Protein AF-A0A524CDJ5-F1 (afdb_monomer)

Mean predicted aligned error: 7.41 Å

Radius of gyration: 21.16 Å; Cα contacts (8 Å, |Δi|>4): 503; chains: 1; bounding box: 52×33×68 Å

Structure (mmCIF, N/CA/C/O backbone):
data_AF-A0A524CDJ5-F1
#
_entry.id   AF-A0A524CDJ5-F1
#
loop_
_atom_site.group_PDB
_atom_site.id
_atom_site.type_symbol
_atom_site.label_atom_id
_atom_site.label_alt_id
_atom_site.label_comp_id
_atom_site.label_asym_id
_atom_site.label_entity_id
_atom_site.label_seq_id
_atom_site.pdbx_PDB_ins_code
_atom_site.Cartn_x
_atom_site.Cartn_y
_atom_site.Cartn_z
_atom_site.occupancy
_atom_site.B_iso_or_equiv
_atom_site.auth_seq_id
_atom_site.auth_comp_id
_atom_site.auth_asym_id
_atom_site.auth_atom_id
_atom_site.pdbx_PDB_model_num
ATOM 1 N N . MET A 1 1 ? -5.773 -2.373 -15.974 1.00 84.44 1 MET A N 1
ATOM 2 C CA . MET A 1 1 ? -5.544 -0.986 -15.516 1.00 84.44 1 MET A CA 1
ATOM 3 C C . MET A 1 1 ? -4.143 -0.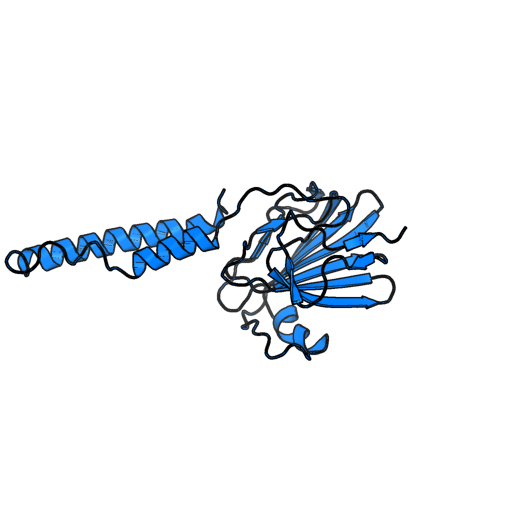908 -14.880 1.00 84.44 1 MET A C 1
ATOM 5 O O . MET A 1 1 ? -3.635 -1.943 -14.453 1.00 84.44 1 MET A O 1
ATOM 9 N N . PHE A 1 2 ? -3.459 0.239 -14.963 1.00 91.69 2 PHE A N 1
ATOM 10 C CA . PHE A 1 2 ? -2.012 0.401 -14.707 1.00 91.69 2 PHE A CA 1
ATOM 11 C C . PHE A 1 2 ? -1.757 1.672 -13.886 1.00 91.69 2 PHE A C 1
ATOM 13 O O . PHE A 1 2 ? -2.401 2.693 -14.138 1.00 91.69 2 PHE A O 1
ATOM 20 N N . ALA A 1 3 ? -0.835 1.622 -12.922 1.00 92.19 3 ALA A N 1
ATOM 21 C CA . ALA A 1 3 ? -0.477 2.784 -12.116 1.00 92.19 3 ALA A CA 1
ATOM 22 C C . ALA A 1 3 ? 0.322 3.792 -12.953 1.00 92.19 3 ALA A C 1
ATOM 24 O O . ALA A 1 3 ? 1.324 3.443 -13.578 1.00 92.19 3 ALA A O 1
ATOM 25 N N . LYS A 1 4 ? -0.091 5.065 -12.950 1.00 92.12 4 LYS A N 1
ATOM 26 C CA . LYS A 1 4 ? 0.523 6.116 -13.786 1.00 92.12 4 LYS A CA 1
ATOM 27 C C . LYS A 1 4 ? 2.012 6.300 -13.488 1.00 92.12 4 LYS A C 1
ATOM 29 O O . LYS A 1 4 ? 2.784 6.603 -14.390 1.00 92.12 4 LYS A O 1
ATOM 34 N N . GLU A 1 5 ? 2.423 6.065 -12.245 1.00 91.50 5 GLU A N 1
ATOM 35 C CA . GLU A 1 5 ? 3.819 6.107 -11.810 1.00 91.50 5 GLU A CA 1
ATOM 36 C C . GLU A 1 5 ? 4.700 5.102 -12.553 1.00 91.50 5 GLU A C 1
ATOM 38 O O . GLU A 1 5 ? 5.884 5.362 -12.757 1.00 91.50 5 GLU A O 1
ATOM 43 N N . GLY A 1 6 ? 4.127 3.986 -13.007 1.00 90.00 6 GLY A N 1
ATOM 44 C CA . GLY A 1 6 ? 4.849 2.992 -13.787 1.00 90.00 6 GLY A CA 1
ATOM 45 C C . GLY A 1 6 ? 5.358 3.526 -15.124 1.00 90.00 6 GLY A C 1
ATOM 46 O O . GLY A 1 6 ? 6.370 3.041 -15.625 1.00 90.00 6 GLY A O 1
ATOM 47 N N . LEU A 1 7 ? 4.732 4.573 -15.679 1.00 92.06 7 LEU A N 1
ATOM 48 C CA . LEU A 1 7 ? 5.165 5.182 -16.941 1.00 92.06 7 LEU A CA 1
ATOM 49 C C . LEU A 1 7 ? 6.563 5.798 -16.833 1.00 92.06 7 LEU A C 1
ATOM 51 O O . LEU A 1 7 ? 7.316 5.750 -17.805 1.00 92.06 7 LEU A O 1
ATOM 55 N N . TYR A 1 8 ? 6.947 6.287 -15.647 1.00 91.12 8 TYR A N 1
ATOM 56 C CA . TYR A 1 8 ? 8.297 6.802 -15.389 1.00 91.12 8 TYR A CA 1
ATOM 57 C C . TYR A 1 8 ? 9.384 5.718 -15.469 1.00 91.12 8 TYR A C 1
ATOM 59 O O . TYR A 1 8 ? 10.561 6.054 -15.543 1.00 91.12 8 TYR A O 1
ATOM 67 N N . PHE A 1 9 ? 9.008 4.435 -15.466 1.00 91.56 9 PHE A N 1
ATOM 68 C CA . PHE A 1 9 ? 9.925 3.298 -15.589 1.00 91.56 9 PHE A CA 1
ATOM 69 C C . PHE A 1 9 ? 9.810 2.627 -16.951 1.00 91.56 9 PHE A C 1
ATOM 71 O O . PHE A 1 9 ? 10.815 2.360 -17.607 1.00 91.56 9 PHE A O 1
ATOM 78 N N . VAL A 1 10 ? 8.575 2.405 -17.401 1.00 93.19 10 VAL A N 1
ATOM 79 C CA . VAL A 1 10 ? 8.294 1.716 -18.659 1.00 93.19 10 VAL A CA 1
ATOM 80 C C . VAL A 1 10 ? 8.798 2.529 -19.851 1.00 93.19 10 VAL A C 1
ATOM 82 O O . VAL A 1 10 ? 9.541 1.980 -20.662 1.00 93.19 10 VAL A O 1
ATOM 85 N N . ILE A 1 11 ? 8.489 3.830 -19.941 1.00 94.00 11 ILE A N 1
ATOM 86 C CA . ILE A 1 11 ? 8.873 4.646 -21.107 1.00 94.00 11 ILE A CA 1
ATOM 87 C C . ILE A 1 11 ? 10.401 4.725 -21.261 1.00 94.00 11 ILE A C 1
ATOM 89 O O . ILE A 1 11 ? 10.889 4.368 -22.336 1.00 94.00 11 ILE A O 1
ATOM 93 N N . PRO A 1 12 ? 11.188 5.094 -20.227 1.00 93.19 12 PRO A N 1
ATOM 94 C CA . PRO A 1 12 ? 12.645 5.084 -20.349 1.00 93.19 12 PRO A CA 1
ATOM 95 C C . PRO A 1 12 ? 13.205 3.703 -20.684 1.00 93.19 12 PRO A C 1
ATOM 97 O O . PRO A 1 12 ? 14.111 3.607 -21.505 1.00 93.19 12 PRO A O 1
ATOM 100 N N . SER A 1 13 ? 12.644 2.626 -20.114 1.00 92.00 13 SER A N 1
ATOM 101 C CA . SER A 1 13 ? 13.100 1.269 -20.435 1.00 92.00 13 SER A CA 1
ATOM 102 C C . SER A 1 13 ? 12.898 0.931 -21.917 1.00 92.00 13 SER A C 1
ATOM 104 O O . SER A 1 13 ? 13.793 0.362 -22.533 1.00 92.00 13 SER A O 1
ATOM 106 N N . ILE A 1 14 ? 11.775 1.337 -22.522 1.00 91.81 14 ILE A N 1
ATOM 107 C CA . ILE A 1 14 ? 11.508 1.126 -23.951 1.00 91.81 14 ILE A CA 1
ATOM 108 C C . ILE A 1 14 ? 12.477 1.948 -24.806 1.00 91.81 14 ILE A C 1
ATOM 110 O O . ILE A 1 14 ? 13.061 1.409 -25.740 1.00 91.81 14 ILE A O 1
ATOM 114 N N . ILE A 1 15 ? 12.695 3.224 -24.471 1.00 93.00 15 ILE A N 1
ATOM 115 C CA . ILE A 1 15 ? 13.627 4.096 -25.207 1.00 93.00 15 ILE A CA 1
ATOM 116 C C . ILE A 1 15 ? 15.044 3.512 -25.186 1.00 93.00 15 ILE A C 1
ATOM 118 O O . ILE A 1 15 ? 15.691 3.435 -26.228 1.00 93.00 15 ILE A O 1
ATOM 122 N N . ILE A 1 16 ? 15.506 3.050 -24.021 1.00 90.31 16 ILE A N 1
ATOM 123 C CA . ILE A 1 16 ? 16.819 2.414 -23.866 1.00 90.31 16 ILE A CA 1
ATOM 124 C C . ILE A 1 16 ? 16.905 1.130 -24.698 1.00 90.31 16 ILE A C 1
ATOM 126 O O . ILE A 1 16 ? 17.904 0.924 -25.383 1.00 90.31 16 ILE A O 1
ATOM 130 N N . ASN A 1 17 ? 15.858 0.296 -24.693 1.00 87.56 17 ASN A N 1
ATOM 131 C CA . ASN A 1 17 ? 15.793 -0.896 -25.543 1.00 87.56 17 ASN A CA 1
ATOM 132 C C . ASN A 1 17 ? 15.937 -0.534 -27.028 1.00 87.56 17 ASN A C 1
ATOM 134 O O . ASN A 1 17 ? 16.791 -1.095 -27.709 1.00 87.56 17 ASN A O 1
ATOM 138 N N . VAL A 1 18 ? 15.151 0.429 -27.519 1.00 87.44 18 VAL A N 1
ATOM 139 C CA . VAL A 1 18 ? 15.197 0.865 -28.925 1.00 87.44 18 VAL A CA 1
ATOM 140 C C . VAL A 1 18 ? 16.573 1.423 -29.281 1.00 87.44 18 VAL A C 1
ATOM 142 O O . VAL A 1 18 ? 17.119 1.065 -30.325 1.00 87.44 18 VAL A O 1
ATOM 145 N N . PHE A 1 19 ? 17.154 2.257 -28.415 1.00 88.44 19 PHE A N 1
ATOM 146 C CA . PHE A 1 19 ? 18.473 2.849 -28.635 1.00 88.44 19 PHE A CA 1
ATO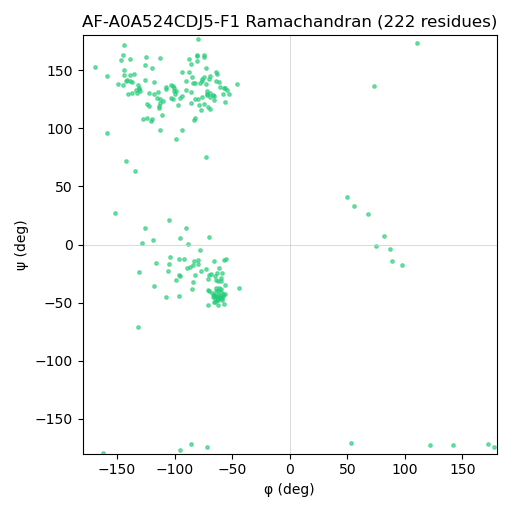M 147 C C . PHE A 1 19 ? 19.565 1.782 -28.718 1.00 88.44 19 PHE A C 1
ATOM 149 O O . PHE A 1 19 ? 20.350 1.789 -29.660 1.00 88.44 19 PHE A O 1
ATOM 156 N N . ILE A 1 20 ? 19.585 0.839 -27.774 1.00 83.75 20 ILE A N 1
ATOM 157 C CA . ILE A 1 20 ? 20.568 -0.247 -27.748 1.00 83.75 20 ILE A CA 1
ATOM 158 C C . ILE A 1 20 ? 20.407 -1.133 -28.981 1.00 83.75 20 ILE A C 1
ATOM 160 O O . ILE A 1 20 ? 21.386 -1.371 -29.678 1.00 83.75 20 ILE A O 1
ATOM 164 N N . ILE A 1 21 ? 19.187 -1.558 -29.316 1.00 80.00 21 ILE A N 1
ATOM 165 C CA . ILE A 1 21 ? 18.941 -2.372 -30.516 1.00 80.00 21 ILE A CA 1
ATOM 166 C C . ILE A 1 21 ? 19.415 -1.638 -31.776 1.00 80.00 21 ILE A C 1
ATOM 168 O O . ILE A 1 21 ? 20.098 -2.227 -32.610 1.00 80.00 21 ILE A O 1
ATOM 172 N N . SER A 1 22 ? 19.109 -0.345 -31.898 1.00 82.31 22 SER A N 1
ATOM 173 C CA . SER A 1 22 ? 19.525 0.471 -33.045 1.00 82.31 22 SER A CA 1
ATOM 174 C C . SER A 1 22 ? 21.044 0.640 -33.111 1.00 82.31 22 SER A C 1
ATOM 176 O O . SER A 1 22 ? 21.625 0.485 -34.181 1.00 82.31 22 SER A O 1
ATOM 178 N N . PHE A 1 23 ? 21.696 0.902 -31.974 1.00 83.62 23 PHE A N 1
ATOM 179 C CA . PHE A 1 23 ? 23.149 1.038 -31.877 1.00 83.62 23 PHE A CA 1
ATOM 180 C C . PHE A 1 23 ? 23.865 -0.260 -32.254 1.00 83.62 23 PHE A C 1
ATOM 182 O O . PHE A 1 23 ? 24.793 -0.229 -33.054 1.00 83.62 23 PHE A O 1
ATOM 189 N N . PHE A 1 24 ? 23.409 -1.401 -31.731 1.00 78.00 24 PHE A N 1
ATOM 190 C CA . PHE A 1 24 ? 23.964 -2.705 -32.082 1.00 78.00 24 PHE A CA 1
ATOM 191 C C . PHE A 1 24 ? 23.709 -3.029 -33.559 1.00 78.00 24 PHE A C 1
ATOM 193 O O . PHE A 1 24 ? 24.641 -3.399 -34.260 1.00 78.00 24 PHE A O 1
ATOM 200 N N . ASN A 1 25 ? 22.497 -2.824 -34.080 1.00 76.38 25 ASN A N 1
ATOM 201 C CA . ASN A 1 25 ? 22.231 -3.050 -35.504 1.00 76.38 25 ASN A CA 1
ATOM 202 C C . ASN A 1 25 ? 23.145 -2.199 -36.400 1.00 76.38 25 ASN A C 1
ATOM 204 O O . ASN A 1 25 ? 23.676 -2.722 -37.371 1.00 76.38 25 ASN A O 1
ATOM 208 N N . TRP A 1 26 ? 23.371 -0.926 -36.060 1.00 80.12 26 TRP A N 1
ATOM 209 C CA . TRP A 1 26 ? 24.296 -0.053 -36.787 1.00 80.12 26 TRP A CA 1
ATOM 210 C C . TRP A 1 26 ? 25.758 -0.511 -36.664 1.00 80.12 26 TRP A C 1
ATOM 212 O O . TRP A 1 26 ? 26.429 -0.684 -37.674 1.00 80.12 26 TRP A O 1
ATOM 222 N N . PHE A 1 27 ? 26.235 -0.775 -35.444 1.00 73.50 27 PHE A N 1
ATOM 223 C CA . PHE A 1 27 ? 27.619 -1.183 -35.175 1.00 73.50 27 PHE A CA 1
ATOM 224 C C . PHE A 1 27 ? 27.972 -2.540 -35.804 1.00 73.50 27 PHE A C 1
ATOM 226 O O . PHE A 1 27 ? 29.082 -2.746 -36.288 1.00 73.50 27 PHE A O 1
ATOM 233 N N . TYR A 1 28 ? 27.024 -3.478 -35.808 1.00 70.00 28 TYR A N 1
ATOM 234 C CA . TYR A 1 28 ? 27.222 -4.829 -36.329 1.00 70.00 28 TYR A CA 1
ATOM 235 C C . TYR A 1 28 ? 26.853 -4.977 -37.812 1.00 70.00 28 TYR A C 1
ATOM 237 O O . TYR A 1 28 ? 27.243 -5.982 -38.409 1.00 70.00 28 TYR A O 1
ATOM 245 N N . ALA A 1 29 ? 26.170 -4.003 -38.431 1.00 66.06 29 ALA A N 1
ATOM 246 C CA . ALA A 1 29 ? 25.890 -4.014 -39.871 1.00 66.06 29 ALA A CA 1
ATOM 247 C C . ALA A 1 29 ? 27.175 -4.133 -40.713 1.00 66.06 29 ALA A C 1
ATOM 249 O O . ALA A 1 29 ? 27.178 -4.855 -41.711 1.00 66.06 29 ALA A O 1
ATOM 250 N N . ASP A 1 30 ? 28.277 -3.527 -40.260 1.00 65.31 30 ASP A N 1
ATOM 251 C CA . ASP A 1 30 ? 29.577 -3.596 -40.943 1.00 65.31 30 ASP A CA 1
ATOM 252 C C . ASP A 1 30 ? 30.379 -4.875 -40.625 1.00 65.31 30 ASP A C 1
ATOM 254 O O . ASP A 1 30 ? 31.176 -5.327 -41.446 1.00 65.31 30 ASP A O 1
ATOM 258 N N . VAL A 1 31 ? 30.167 -5.505 -39.461 1.00 60.56 31 VAL A N 1
ATOM 259 C CA . VAL A 1 31 ? 30.988 -6.638 -38.975 1.00 60.56 31 VAL A CA 1
ATOM 260 C C . VAL A 1 31 ? 30.347 -8.010 -39.248 1.00 60.56 31 VAL A C 1
ATOM 262 O O . VAL A 1 31 ? 31.058 -8.997 -39.433 1.00 60.56 31 VAL A O 1
ATOM 265 N N . TYR A 1 32 ? 29.013 -8.107 -39.281 1.00 54.97 32 TYR A N 1
ATOM 266 C CA . TYR A 1 32 ? 28.281 -9.382 -39.162 1.00 54.97 32 TYR A CA 1
ATOM 267 C C . TYR A 1 32 ? 27.410 -9.780 -40.359 1.00 54.97 32 TYR A C 1
ATOM 269 O O . TYR A 1 32 ? 26.773 -10.838 -40.304 1.00 54.97 32 TYR A O 1
ATOM 277 N N . SER A 1 33 ? 27.416 -9.014 -41.457 1.00 55.97 33 SER A N 1
ATOM 278 C CA . SER A 1 33 ? 26.600 -9.284 -42.659 1.00 55.97 33 SER A CA 1
ATOM 279 C C . SER A 1 33 ? 26.791 -10.682 -43.274 1.00 55.97 33 SER A C 1
ATOM 281 O O . SER A 1 33 ? 25.978 -11.105 -44.092 1.00 55.97 33 SER A O 1
ATOM 283 N N . LYS A 1 34 ? 27.820 -11.436 -42.857 1.00 54.31 34 LYS A N 1
ATOM 284 C CA . LYS A 1 34 ? 28.096 -12.797 -43.336 1.00 54.31 34 LYS A CA 1
ATOM 285 C C . LYS A 1 34 ? 27.762 -13.945 -42.380 1.00 54.31 34 LYS A C 1
ATOM 287 O O . LYS A 1 34 ? 27.693 -15.066 -42.869 1.00 54.31 34 LYS A O 1
ATOM 292 N N . PHE A 1 35 ? 27.568 -13.728 -41.074 1.00 54.62 35 PHE A N 1
ATOM 293 C CA . PHE A 1 35 ? 27.549 -14.862 -40.131 1.00 54.62 35 PHE A CA 1
ATOM 294 C C . PHE A 1 35 ? 26.245 -15.106 -39.368 1.00 54.62 35 PHE A C 1
ATOM 296 O O . PHE A 1 35 ? 25.920 -16.271 -39.187 1.00 54.62 35 PHE A O 1
ATOM 303 N N . PHE A 1 36 ? 25.460 -14.106 -38.947 1.00 57.28 36 PHE A N 1
ATOM 304 C CA . PHE A 1 36 ? 24.285 -14.393 -38.096 1.00 57.28 36 PHE A CA 1
ATOM 305 C C . PHE A 1 36 ? 23.223 -13.267 -38.134 1.00 57.28 36 PHE A C 1
ATOM 307 O O . PHE A 1 36 ? 23.326 -12.316 -37.362 1.00 57.28 36 PHE A O 1
ATOM 314 N N . PRO A 1 37 ? 22.167 -13.351 -38.975 1.00 54.56 37 PRO A N 1
ATOM 315 C CA . PRO A 1 37 ? 21.206 -12.250 -39.150 1.00 54.56 37 PRO A CA 1
ATOM 316 C C . PRO A 1 37 ? 20.158 -12.083 -38.031 1.00 54.56 37 PRO A C 1
ATOM 318 O O . PRO A 1 37 ? 19.370 -11.146 -38.082 1.00 54.56 37 PRO A O 1
ATOM 321 N N . TYR A 1 38 ? 20.099 -12.973 -37.032 1.00 55.31 38 TYR A N 1
ATOM 322 C CA . TYR A 1 38 ? 18.904 -13.095 -36.174 1.00 55.31 38 TYR A CA 1
ATOM 323 C C . TYR A 1 38 ? 19.154 -13.031 -34.659 1.00 55.31 38 TYR A C 1
ATOM 325 O O . TYR A 1 38 ? 18.208 -13.117 -33.879 1.00 55.31 38 TYR A O 1
ATOM 333 N N . PHE A 1 39 ? 20.400 -12.851 -34.207 1.00 53.22 39 PHE A N 1
ATOM 334 C CA . PHE A 1 39 ? 20.727 -12.963 -32.775 1.00 53.22 39 PHE A CA 1
ATOM 335 C C . PHE A 1 39 ? 20.367 -11.714 -31.937 1.00 53.22 39 PHE A C 1
ATOM 337 O O . PHE A 1 39 ? 20.265 -11.800 -30.716 1.00 53.22 39 PHE A O 1
ATOM 344 N N . GLY A 1 40 ? 20.138 -10.555 -32.569 1.00 54.16 40 GLY A N 1
ATOM 345 C CA . GLY A 1 40 ? 20.003 -9.263 -31.874 1.00 54.16 40 GLY A CA 1
ATOM 346 C C . GLY A 1 40 ? 18.617 -8.917 -31.313 1.00 54.16 40 GLY A C 1
ATOM 347 O O . GLY A 1 40 ? 18.517 -8.035 -30.464 1.00 54.16 40 GLY A O 1
ATOM 348 N N . TRP A 1 41 ? 17.543 -9.583 -31.754 1.00 54.41 41 TRP A N 1
ATOM 349 C CA . TRP A 1 41 ? 16.171 -9.149 -31.433 1.00 54.41 41 TRP A CA 1
ATOM 350 C C . TRP A 1 41 ? 15.535 -9.869 -30.234 1.00 54.41 41 TRP A C 1
ATOM 352 O O . TRP A 1 41 ? 14.677 -9.292 -29.574 1.00 54.41 41 TRP A O 1
ATOM 362 N N . PHE A 1 42 ? 15.954 -11.101 -29.919 1.00 54.12 42 PHE A N 1
ATOM 363 C CA . PHE A 1 42 ? 15.195 -11.976 -29.010 1.00 54.12 42 PHE A CA 1
ATOM 364 C C . PHE A 1 42 ? 15.745 -12.121 -27.579 1.00 54.12 42 PHE A C 1
ATOM 366 O O . PHE A 1 42 ? 15.027 -12.628 -26.722 1.00 54.12 42 PHE A O 1
ATOM 373 N N . TYR A 1 43 ? 16.964 -11.655 -27.275 1.00 56.12 43 TYR A N 1
ATOM 374 C CA . TYR A 1 43 ? 17.642 -12.010 -26.011 1.00 56.12 43 TYR A CA 1
ATOM 375 C C . TYR A 1 43 ? 18.112 -10.843 -25.146 1.00 56.12 43 TYR A C 1
ATOM 377 O O . TYR A 1 43 ? 18.892 -11.048 -24.218 1.00 56.12 43 TYR A O 1
ATOM 385 N N . SER A 1 44 ? 17.651 -9.616 -25.394 1.00 66.06 44 SER A N 1
ATOM 386 C CA . SER A 1 44 ? 18.061 -8.521 -24.520 1.00 66.06 44 SER A CA 1
ATOM 387 C C . SER A 1 44 ? 17.384 -8.661 -23.143 1.00 66.06 44 SER A C 1
ATOM 389 O O . SER A 1 44 ? 16.153 -8.566 -23.072 1.00 66.06 44 SER A O 1
ATOM 391 N N . PRO A 1 45 ? 18.131 -8.825 -22.028 1.00 72.06 45 PRO A N 1
ATOM 392 C CA . PRO A 1 45 ? 17.569 -8.844 -20.667 1.00 72.06 45 PRO A CA 1
ATOM 393 C C . PRO A 1 45 ? 16.774 -7.564 -20.337 1.00 72.06 45 PRO A C 1
ATOM 395 O O . PRO A 1 45 ? 15.998 -7.518 -19.383 1.00 72.06 45 PRO A O 1
ATOM 398 N N . LEU A 1 46 ? 16.915 -6.528 -21.163 1.00 79.44 46 LEU A N 1
ATOM 399 C CA . LEU A 1 46 ? 16.181 -5.275 -21.084 1.00 79.44 46 LEU A CA 1
ATOM 400 C C . LEU A 1 46 ? 14.691 -5.406 -21.454 1.00 79.44 46 LEU A C 1
ATOM 402 O O . LEU A 1 46 ? 13.886 -4.642 -20.920 1.00 79.44 46 LEU A O 1
ATOM 406 N N . PHE A 1 47 ? 14.285 -6.378 -22.282 1.00 85.12 47 PHE A N 1
ATOM 407 C CA . PHE A 1 47 ? 12.856 -6.652 -22.508 1.00 85.12 47 PHE A CA 1
ATOM 408 C C . PHE A 1 47 ? 12.206 -7.263 -21.269 1.00 85.12 47 PHE A C 1
ATOM 410 O O . PHE A 1 47 ? 11.098 -6.874 -20.897 1.00 85.12 47 PHE A O 1
ATOM 417 N N . ALA A 1 48 ? 12.917 -8.168 -20.590 1.00 88.50 48 ALA A N 1
ATOM 418 C CA . ALA A 1 48 ? 12.469 -8.723 -19.318 1.00 88.50 48 ALA A CA 1
ATOM 419 C C . ALA A 1 48 ? 12.319 -7.621 -18.258 1.00 88.50 48 ALA A C 1
ATOM 421 O O . ALA A 1 48 ? 11.354 -7.631 -17.498 1.00 88.50 48 ALA A O 1
ATOM 422 N N . LEU A 1 49 ? 13.208 -6.621 -18.257 1.00 89.56 49 LEU A N 1
ATOM 423 C CA . LEU A 1 49 ? 13.100 -5.457 -17.375 1.00 89.56 49 LEU A CA 1
ATOM 424 C C . LEU A 1 49 ? 11.861 -4.595 -17.681 1.00 89.56 49 LEU A C 1
ATOM 426 O O . LEU A 1 49 ? 11.138 -4.206 -16.762 1.00 89.56 49 LEU A O 1
ATOM 430 N N . THR A 1 50 ? 11.576 -4.316 -18.956 1.00 92.12 50 THR A N 1
ATOM 431 C CA . THR A 1 50 ? 10.349 -3.601 -19.346 1.00 92.12 50 THR A CA 1
ATOM 432 C C . THR A 1 50 ? 9.100 -4.388 -18.947 1.00 92.12 50 THR A C 1
ATOM 434 O O . THR A 1 50 ? 8.187 -3.823 -18.340 1.00 92.12 50 THR A O 1
ATOM 437 N N . ALA A 1 51 ? 9.070 -5.696 -19.221 1.00 92.75 51 ALA A N 1
ATOM 438 C CA . ALA A 1 51 ? 7.976 -6.577 -18.821 1.00 92.75 51 ALA A CA 1
ATOM 439 C C . ALA A 1 51 ? 7.798 -6.606 -17.295 1.00 92.75 51 ALA A C 1
ATOM 441 O O . ALA A 1 51 ? 6.671 -6.525 -16.803 1.00 92.75 51 ALA A O 1
ATOM 442 N N . PHE A 1 52 ? 8.902 -6.630 -16.542 1.00 92.44 52 PHE A N 1
ATOM 443 C CA . PHE A 1 52 ? 8.893 -6.533 -15.088 1.00 92.44 52 PHE A CA 1
ATOM 444 C C . PHE A 1 52 ? 8.240 -5.233 -14.612 1.00 92.44 52 PHE A C 1
ATOM 446 O O . PHE A 1 52 ? 7.356 -5.293 -13.765 1.00 92.44 52 PHE A O 1
ATOM 453 N N . PHE A 1 53 ? 8.588 -4.068 -15.171 1.00 93.00 53 PHE A N 1
ATOM 454 C CA . PHE A 1 53 ? 7.938 -2.812 -14.778 1.00 93.00 53 PHE A CA 1
ATOM 455 C C . PHE A 1 53 ? 6.447 -2.787 -15.124 1.00 93.00 53 PHE A C 1
ATOM 457 O O . PHE A 1 53 ? 5.641 -2.338 -14.308 1.00 93.00 53 PHE A O 1
ATOM 464 N N . ILE A 1 54 ? 6.056 -3.310 -16.289 1.00 94.19 54 ILE A N 1
ATOM 465 C CA . ILE A 1 54 ? 4.638 -3.433 -16.656 1.00 94.19 54 ILE A CA 1
ATOM 466 C C . ILE A 1 54 ? 3.892 -4.291 -15.623 1.00 94.19 54 ILE A C 1
ATOM 468 O O . ILE A 1 54 ? 2.821 -3.911 -15.146 1.00 94.19 54 ILE A O 1
ATOM 472 N N . PHE A 1 55 ? 4.474 -5.427 -15.241 1.00 94.44 55 PHE A N 1
ATOM 473 C CA . PHE A 1 55 ? 3.901 -6.334 -14.252 1.00 94.44 55 PHE A CA 1
ATOM 474 C C . PHE A 1 55 ? 3.873 -5.741 -12.835 1.00 94.44 55 PHE A C 1
ATOM 476 O O . PHE A 1 55 ? 2.875 -5.887 -12.127 1.00 94.44 55 PHE A O 1
ATOM 483 N N . PHE A 1 56 ? 4.941 -5.063 -12.420 1.00 92.44 56 PHE A N 1
ATOM 484 C CA . PHE A 1 56 ? 5.095 -4.482 -11.087 1.00 92.44 56 PHE A CA 1
ATOM 485 C C . PHE A 1 56 ? 4.082 -3.356 -10.834 1.00 92.44 56 PHE A C 1
ATOM 487 O O . PHE A 1 56 ? 3.437 -3.305 -9.790 1.00 92.44 56 PHE A O 1
ATOM 494 N N . PHE A 1 57 ? 3.887 -2.476 -11.820 1.00 94.25 57 PHE A N 1
ATOM 495 C CA . PHE A 1 57 ? 2.967 -1.336 -11.732 1.00 94.25 57 PHE A CA 1
ATOM 496 C C . PHE A 1 57 ? 1.540 -1.659 -12.198 1.00 94.25 57 PHE A C 1
ATOM 498 O O . PHE A 1 57 ? 0.726 -0.754 -12.417 1.00 94.25 57 PHE A O 1
ATOM 505 N N . ARG A 1 58 ? 1.204 -2.944 -12.348 1.00 95.44 58 ARG A N 1
ATOM 506 C CA . ARG A 1 58 ? -0.165 -3.356 -12.659 1.00 95.44 58 ARG A CA 1
ATOM 507 C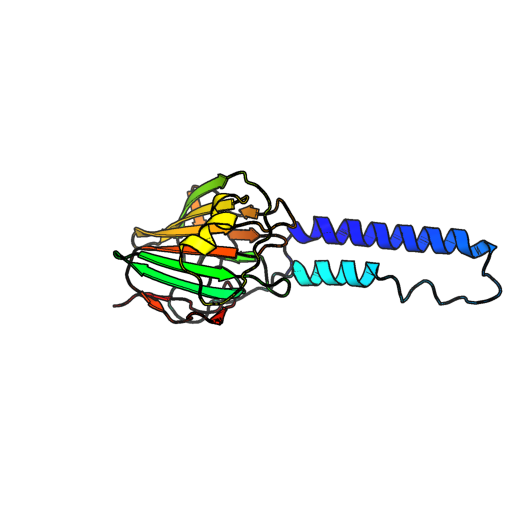 C . ARG A 1 58 ? -1.108 -2.931 -11.539 1.00 95.44 58 ARG A C 1
ATOM 509 O O . ARG A 1 58 ? -0.800 -3.063 -10.358 1.00 95.44 58 ARG A O 1
ATOM 516 N N . ASP A 1 59 ? -2.290 -2.474 -11.917 1.00 95.38 59 ASP A N 1
ATOM 517 C CA . ASP A 1 59 ? -3.278 -1.984 -10.965 1.00 95.38 59 ASP A CA 1
ATOM 518 C C . ASP A 1 59 ? -4.693 -2.390 -11.399 1.00 95.38 59 ASP A C 1
ATOM 520 O O . ASP A 1 59 ? -5.454 -1.560 -11.900 1.00 95.38 59 ASP A O 1
ATOM 524 N N . PRO A 1 60 ? -5.044 -3.684 -11.291 1.00 95.06 60 PRO A N 1
ATOM 525 C CA . PRO A 1 60 ? -6.340 -4.190 -11.723 1.00 95.06 60 PRO A CA 1
ATOM 526 C C . PRO A 1 60 ? -7.485 -3.577 -10.911 1.00 95.06 60 PRO A C 1
ATOM 528 O O . PRO A 1 60 ? -7.353 -3.323 -9.711 1.00 95.06 60 PRO A O 1
ATOM 531 N N . ASP A 1 61 ? -8.635 -3.387 -11.555 1.00 93.38 61 ASP A N 1
ATOM 532 C CA . ASP A 1 61 ? -9.854 -3.008 -10.849 1.00 93.38 61 ASP A CA 1
ATOM 533 C C . ASP A 1 61 ? -10.369 -4.164 -10.003 1.00 93.38 61 ASP A C 1
ATOM 535 O O . ASP A 1 61 ? -10.261 -5.339 -10.362 1.00 93.38 61 ASP A O 1
ATOM 539 N N . ARG A 1 62 ? -10.892 -3.818 -8.829 1.00 92.69 62 ARG A N 1
ATOM 540 C CA . ARG A 1 62 ? -11.341 -4.775 -7.824 1.00 92.69 62 ARG A CA 1
ATOM 541 C C . ARG A 1 62 ? -12.637 -4.285 -7.222 1.00 92.69 62 ARG A C 1
ATOM 543 O O . ARG A 1 62 ? -12.799 -3.090 -6.989 1.00 92.69 62 ARG A O 1
ATOM 550 N N . LYS A 1 63 ? -13.538 -5.228 -6.977 1.00 90.75 63 LYS A N 1
ATOM 551 C CA . LYS A 1 63 ? -14.763 -4.992 -6.224 1.00 90.75 63 LYS A CA 1
ATOM 552 C C . LYS A 1 63 ? -14.536 -5.494 -4.794 1.00 90.75 63 LYS A C 1
ATOM 554 O O . LYS A 1 63 ? -14.068 -6.628 -4.657 1.00 90.75 63 LYS A O 1
ATOM 559 N N . PRO A 1 64 ? -14.827 -4.680 -3.767 1.00 91.00 64 PRO A N 1
ATOM 560 C CA . PRO A 1 64 ? -14.784 -5.120 -2.379 1.00 91.00 64 PRO A CA 1
ATOM 561 C C . PRO A 1 64 ? -15.681 -6.339 -2.157 1.00 91.00 64 PRO A C 1
ATOM 563 O O . PRO A 1 64 ? -16.819 -6.361 -2.626 1.00 91.00 64 PRO A O 1
ATOM 566 N N . GLU A 1 65 ? -15.178 -7.344 -1.448 1.00 90.75 65 GLU A N 1
ATOM 567 C CA . GLU A 1 65 ? -15.967 -8.504 -1.037 1.00 90.75 65 GLU A CA 1
ATOM 568 C C . GLU A 1 65 ? -16.604 -8.237 0.325 1.00 90.75 65 GLU A C 1
ATOM 570 O O . GLU A 1 65 ? -15.969 -7.659 1.208 1.00 90.75 65 GLU A O 1
ATOM 575 N N . GLY A 1 66 ? -17.855 -8.675 0.482 1.00 89.88 66 GLY A N 1
ATOM 576 C CA . GLY A 1 66 ? -18.592 -8.658 1.743 1.00 89.88 66 GLY A CA 1
ATOM 577 C C . GLY A 1 66 ? -18.663 -7.303 2.456 1.00 89.88 66 GLY A C 1
ATOM 578 O O . GLY A 1 66 ? -18.239 -6.252 1.956 1.0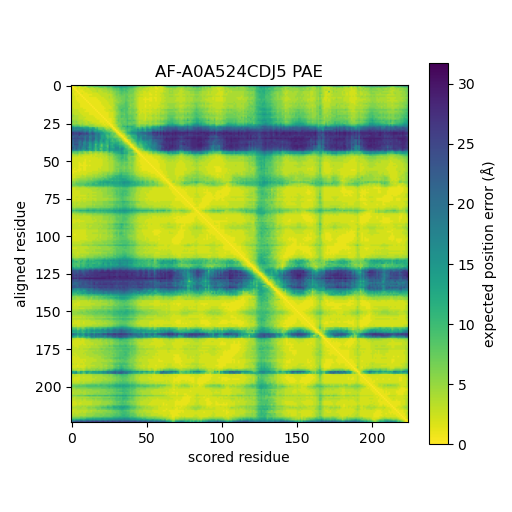0 89.88 66 GLY A O 1
ATOM 579 N N . ASP A 1 67 ? -19.177 -7.366 3.679 1.00 89.69 67 ASP A N 1
ATOM 580 C CA . ASP A 1 67 ? -19.222 -6.244 4.607 1.00 89.69 67 ASP A CA 1
ATOM 581 C C . ASP A 1 67 ? -18.003 -6.249 5.534 1.00 89.69 67 ASP A C 1
ATOM 583 O O . ASP A 1 67 ? -17.466 -7.301 5.891 1.00 89.69 67 ASP A O 1
ATOM 587 N N . GLY A 1 68 ? -17.564 -5.053 5.929 1.00 93.19 68 GLY A N 1
ATOM 588 C CA . GLY A 1 68 ? -16.427 -4.849 6.826 1.00 93.19 68 GLY A CA 1
ATOM 589 C C . GLY A 1 68 ? -15.315 -3.999 6.220 1.00 93.19 68 GLY A C 1
ATOM 590 O O . GLY A 1 68 ? -15.433 -3.430 5.130 1.00 93.19 68 GLY A O 1
ATOM 591 N N . ILE A 1 69 ? -14.208 -3.914 6.941 1.00 96.44 69 ILE A N 1
ATOM 592 C CA . ILE A 1 69 ? -13.030 -3.133 6.566 1.00 96.44 69 ILE A CA 1
ATOM 593 C C . ILE A 1 69 ? -12.170 -4.009 5.662 1.00 96.44 69 ILE A C 1
ATOM 595 O O . ILE A 1 69 ? -11.766 -5.101 6.059 1.00 96.44 69 ILE A O 1
ATOM 599 N N . ILE A 1 70 ? -11.891 -3.551 4.444 1.00 97.50 70 ILE A N 1
ATOM 600 C CA . ILE A 1 70 ? -11.062 -4.306 3.493 1.00 97.50 70 ILE A CA 1
ATOM 601 C C . ILE A 1 70 ? -9.579 -4.013 3.674 1.00 97.50 70 ILE A C 1
ATOM 603 O O . ILE A 1 70 ? -9.190 -2.972 4.201 1.00 97.50 70 ILE A O 1
ATOM 607 N N . ALA A 1 71 ? -8.744 -4.926 3.185 1.00 97.62 71 ALA A N 1
ATOM 608 C CA . ALA A 1 71 ? -7.307 -4.731 3.164 1.00 97.62 71 ALA A CA 1
ATOM 609 C C . ALA A 1 71 ? -6.942 -3.454 2.374 1.00 97.62 71 ALA A C 1
ATOM 611 O O . ALA A 1 71 ? -7.393 -3.284 1.232 1.00 97.62 71 ALA A O 1
ATOM 612 N N . PRO A 1 72 ? -6.117 -2.556 2.943 1.00 97.31 72 PRO A N 1
ATOM 613 C CA . PRO A 1 72 ? -5.686 -1.344 2.253 1.00 97.31 72 PRO A CA 1
ATOM 614 C C . PRO A 1 72 ? -4.599 -1.621 1.208 1.00 97.31 72 PRO A C 1
ATOM 616 O O . PRO A 1 72 ? -4.461 -0.864 0.251 1.00 97.31 72 PRO A O 1
ATOM 619 N N . THR A 1 73 ? -3.853 -2.720 1.322 1.00 96.44 73 THR A N 1
ATOM 620 C CA . THR A 1 73 ? -2.792 -3.100 0.378 1.00 96.44 73 THR A CA 1
ATOM 621 C C . THR A 1 73 ? -2.803 -4.597 0.086 1.00 96.44 73 THR A C 1
ATOM 623 O O . THR A 1 73 ? -3.396 -5.364 0.841 1.00 96.44 73 THR A O 1
ATOM 626 N N . ASP A 1 74 ? -2.188 -4.994 -1.029 1.00 96.88 74 ASP A N 1
ATOM 627 C CA . ASP A 1 74 ? -1.829 -6.395 -1.258 1.00 96.88 74 ASP A CA 1
ATOM 628 C C . ASP A 1 74 ? -0.665 -6.755 -0.357 1.00 96.88 74 ASP A C 1
ATOM 630 O O . ASP A 1 74 ? 0.132 -5.872 -0.048 1.00 96.88 74 ASP A O 1
ATOM 634 N N . GLY A 1 75 ? -0.557 -8.019 0.027 1.00 95.44 75 GLY A N 1
ATOM 635 C CA . GLY A 1 75 ? 0.591 -8.497 0.777 1.00 95.44 75 GLY A CA 1
ATOM 636 C C . GLY A 1 75 ? 0.233 -9.511 1.843 1.00 95.44 75 GLY A C 1
ATOM 637 O O . GLY A 1 75 ? -0.912 -9.944 1.954 1.00 95.44 75 GLY A O 1
ATOM 638 N N . THR A 1 76 ? 1.216 -9.865 2.654 1.00 95.00 76 THR A N 1
ATOM 639 C CA . THR A 1 76 ? 1.066 -10.801 3.766 1.00 95.00 76 THR A CA 1
ATOM 640 C C . THR A 1 76 ? 0.899 -10.030 5.066 1.00 95.00 76 THR A C 1
ATOM 642 O O . THR A 1 76 ? 1.668 -9.114 5.355 1.00 95.00 76 THR A O 1
ATOM 645 N N . VAL A 1 77 ? -0.098 -10.391 5.872 1.00 94.56 77 VAL A N 1
ATOM 646 C CA . VAL A 1 77 ? -0.240 -9.845 7.226 1.00 94.56 77 VAL A CA 1
ATOM 647 C C . VAL A 1 77 ? 0.894 -10.398 8.086 1.00 94.56 77 VAL A C 1
ATOM 649 O O . VAL A 1 77 ? 0.981 -11.604 8.300 1.00 94.56 77 VAL A O 1
ATOM 652 N N . THR A 1 78 ? 1.772 -9.535 8.585 1.00 89.81 78 THR A N 1
ATOM 653 C CA . THR A 1 78 ? 2.955 -9.956 9.359 1.00 89.81 78 THR A CA 1
ATOM 654 C C . THR A 1 78 ? 2.816 -9.683 10.848 1.00 89.81 78 THR A C 1
ATOM 656 O O . THR A 1 78 ? 3.447 -10.355 11.659 1.00 89.81 78 THR A O 1
ATOM 659 N N . PHE A 1 79 ? 1.951 -8.744 11.226 1.00 89.94 79 PHE A N 1
ATOM 660 C CA . PHE A 1 79 ? 1.723 -8.379 12.618 1.00 89.94 79 PHE A CA 1
ATOM 661 C C . PHE A 1 79 ? 0.291 -7.914 12.824 1.00 89.94 79 PHE A C 1
ATOM 663 O O . PHE A 1 79 ? -0.231 -7.133 12.026 1.00 89.94 79 PHE A O 1
ATOM 670 N N . VAL A 1 80 ? -0.309 -8.343 13.931 1.00 91.62 80 VAL A N 1
ATOM 671 C CA . VAL A 1 80 ? -1.606 -7.867 14.412 1.00 91.62 80 VAL A CA 1
ATOM 672 C C . VAL A 1 80 ? -1.498 -7.665 15.916 1.00 91.62 80 VAL A C 1
ATOM 674 O O . VAL A 1 80 ? -1.042 -8.553 16.632 1.00 91.62 80 VAL A O 1
ATOM 677 N N . LYS A 1 81 ? -1.929 -6.501 16.396 1.00 91.06 81 LYS A N 1
ATOM 678 C CA . LYS A 1 81 ? -1.955 -6.169 17.820 1.00 91.06 81 LYS A CA 1
ATOM 679 C C . LYS A 1 81 ? -3.222 -5.399 18.155 1.00 91.06 81 LYS A C 1
ATOM 681 O O . LYS A 1 81 ? -3.533 -4.410 17.491 1.00 91.06 81 LYS A O 1
ATOM 686 N N . GLN A 1 82 ? -3.931 -5.848 19.185 1.00 92.56 82 GLN A N 1
ATOM 687 C CA . GLN A 1 82 ? -5.123 -5.193 19.717 1.00 92.56 82 GLN A CA 1
ATOM 688 C C . GLN A 1 82 ? -4.866 -4.809 21.172 1.00 92.56 82 GLN A C 1
ATOM 690 O O . GLN A 1 82 ? -4.803 -5.672 22.040 1.00 92.56 82 GLN A O 1
ATOM 695 N N . GLU A 1 83 ? -4.696 -3.517 21.438 1.00 91.38 83 GLU A N 1
ATOM 696 C CA . GLU A 1 83 ? -4.464 -2.993 22.788 1.00 91.38 83 GLU A CA 1
ATOM 697 C C . GLU A 1 83 ? -5.212 -1.675 22.973 1.00 91.38 83 GLU A C 1
ATOM 699 O O . GLU A 1 83 ? -5.269 -0.856 22.057 1.00 91.38 83 GLU A O 1
ATOM 704 N N . ASN A 1 84 ? -5.776 -1.461 24.167 1.00 90.00 84 ASN A N 1
ATOM 705 C CA . ASN A 1 84 ? -6.419 -0.203 24.570 1.00 90.00 84 ASN A CA 1
ATOM 706 C C . ASN A 1 84 ? -7.446 0.330 23.552 1.00 90.00 84 ASN A C 1
ATOM 708 O O . ASN A 1 84 ? -7.486 1.522 23.259 1.00 90.00 84 ASN A O 1
ATOM 712 N N . GLY A 1 85 ? -8.255 -0.566 22.975 1.00 87.94 85 GLY A N 1
ATOM 713 C CA . GLY A 1 85 ? -9.264 -0.192 21.981 1.00 87.94 85 GLY A CA 1
ATOM 714 C C . GLY A 1 85 ? -8.673 0.285 20.652 1.00 87.94 85 GLY A C 1
ATOM 715 O O . GLY A 1 85 ? -9.311 1.062 19.950 1.00 87.94 85 GLY A O 1
ATOM 716 N N . LYS A 1 86 ? -7.462 -0.150 20.300 1.00 93.56 86 LYS A N 1
ATOM 717 C CA . LYS A 1 86 ? -6.814 0.144 19.024 1.00 93.56 86 LYS A CA 1
ATOM 718 C C . LYS A 1 86 ? -6.290 -1.138 18.393 1.00 93.56 86 LYS A C 1
ATOM 720 O O . LYS A 1 86 ? -5.582 -1.911 19.034 1.00 93.56 86 LYS A O 1
ATOM 725 N N . THR A 1 87 ? -6.589 -1.325 17.113 1.00 95.06 87 THR A N 1
ATOM 726 C CA . THR A 1 87 ? -6.051 -2.422 16.301 1.00 95.06 87 THR A CA 1
ATOM 727 C C . THR A 1 87 ? -4.951 -1.882 15.389 1.00 95.06 87 THR A C 1
ATOM 729 O O . THR A 1 87 ? -5.169 -0.924 14.649 1.00 95.06 87 THR A O 1
ATOM 732 N N . THR A 1 88 ? -3.765 -2.486 15.449 1.00 94.62 88 THR A N 1
ATOM 733 C CA . THR A 1 88 ? -2.615 -2.184 14.586 1.00 94.62 88 THR A CA 1
ATOM 734 C C . THR A 1 88 ? -2.256 -3.412 13.762 1.00 94.62 88 THR A C 1
ATOM 736 O O . THR A 1 88 ? -2.090 -4.497 14.315 1.00 94.62 88 THR A O 1
ATOM 739 N N . ILE A 1 89 ? -2.116 -3.234 12.451 1.00 94.19 89 ILE A N 1
ATOM 740 C CA . ILE A 1 89 ? -1.805 -4.295 11.493 1.00 94.19 89 ILE A CA 1
ATOM 741 C C . ILE A 1 89 ? -0.649 -3.845 10.606 1.00 94.19 89 ILE A C 1
ATOM 743 O O . ILE A 1 89 ? -0.665 -2.731 10.079 1.00 94.19 89 ILE A O 1
ATOM 747 N N . PHE A 1 90 ? 0.333 -4.720 10.407 1.00 93.50 90 PHE A N 1
ATOM 748 C CA . PHE A 1 90 ? 1.351 -4.545 9.376 1.00 93.50 90 PHE A CA 1
ATOM 749 C C . PHE A 1 90 ? 1.105 -5.534 8.243 1.00 93.50 90 PHE A C 1
ATOM 751 O O . PHE A 1 90 ? 0.851 -6.717 8.480 1.00 93.50 90 PHE A O 1
ATOM 758 N N . ILE A 1 91 ? 1.172 -5.025 7.016 1.00 93.81 91 ILE A N 1
ATOM 759 C CA . ILE A 1 91 ? 1.029 -5.812 5.795 1.00 93.81 91 ILE A CA 1
ATOM 760 C C . ILE A 1 91 ? 2.277 -5.583 4.954 1.00 93.81 91 ILE A C 1
ATOM 762 O O . ILE A 1 91 ? 2.592 -4.442 4.597 1.00 93.81 91 ILE A O 1
ATOM 766 N N . GLU A 1 92 ? 2.984 -6.668 4.672 1.00 90.88 92 GLU A N 1
ATOM 767 C CA . GLU A 1 92 ? 4.194 -6.663 3.867 1.00 90.88 92 GLU A CA 1
ATOM 768 C C . GLU A 1 92 ? 3.865 -6.959 2.405 1.00 90.88 92 GLU A C 1
ATOM 770 O O . GLU A 1 92 ? 3.221 -7.960 2.105 1.00 90.88 92 GLU A O 1
ATOM 775 N N . LEU A 1 93 ? 4.322 -6.099 1.499 1.00 91.19 93 LEU A N 1
ATOM 776 C CA . LEU A 1 93 ? 4.141 -6.257 0.063 1.00 91.19 93 LEU A CA 1
ATOM 777 C C . LEU A 1 93 ? 5.374 -6.936 -0.540 1.00 91.19 93 LEU A C 1
ATOM 779 O O . LEU A 1 93 ? 6.490 -6.429 -0.404 1.00 91.19 93 LEU A O 1
ATOM 783 N N . ALA A 1 94 ? 5.177 -8.033 -1.264 1.00 89.31 94 ALA A N 1
ATOM 784 C CA . ALA A 1 94 ? 6.215 -8.624 -2.096 1.00 89.31 94 ALA A CA 1
ATOM 785 C C . ALA A 1 94 ? 6.343 -7.876 -3.433 1.00 89.31 94 ALA A C 1
ATOM 787 O O . ALA A 1 94 ? 5.411 -7.227 -3.903 1.00 89.31 94 ALA A O 1
ATOM 788 N N . ALA A 1 95 ? 7.469 -8.048 -4.135 1.00 87.50 95 ALA A N 1
ATOM 789 C CA . ALA A 1 95 ? 7.660 -7.463 -5.468 1.00 87.50 95 ALA A CA 1
ATOM 790 C C . ALA A 1 95 ? 6.609 -7.930 -6.494 1.00 87.50 95 ALA A C 1
ATOM 792 O O . ALA A 1 95 ? 6.345 -7.245 -7.483 1.00 87.50 95 ALA A O 1
ATOM 793 N N . SER A 1 96 ? 6.009 -9.099 -6.263 1.00 90.19 96 SER A N 1
ATOM 794 C CA . SER A 1 96 ? 4.927 -9.626 -7.081 1.00 90.19 96 SER A CA 1
ATOM 795 C C . SER A 1 96 ? 3.571 -9.005 -6.767 1.00 90.19 96 SER A C 1
ATOM 797 O O . SER A 1 96 ? 2.674 -9.185 -7.579 1.00 90.19 96 SER A O 1
ATOM 799 N N . ASP A 1 97 ? 3.385 -8.272 -5.670 1.00 94.38 97 ASP A N 1
ATOM 800 C CA . ASP A 1 97 ? 2.093 -7.724 -5.252 1.00 94.38 97 ASP A CA 1
ATOM 801 C C . ASP A 1 97 ? 1.703 -6.436 -5.989 1.00 94.38 97 ASP A C 1
ATOM 803 O O . ASP A 1 97 ? 2.518 -5.772 -6.634 1.00 94.38 97 ASP A O 1
ATOM 807 N N . VAL A 1 98 ? 0.418 -6.068 -5.920 1.00 95.19 98 VAL A N 1
ATOM 808 C CA . VAL A 1 98 ? -0.033 -4.758 -6.407 1.00 95.19 98 VAL A CA 1
ATOM 809 C C . VAL A 1 98 ? 0.298 -3.699 -5.366 1.00 95.19 98 VAL A C 1
ATOM 811 O O . VAL A 1 98 ? -0.206 -3.714 -4.248 1.00 95.19 98 VAL A O 1
ATOM 814 N N . HIS A 1 99 ? 1.105 -2.727 -5.774 1.00 94.12 99 HIS A N 1
ATOM 815 C CA . HIS A 1 99 ? 1.644 -1.707 -4.880 1.00 94.12 99 HIS A CA 1
ATOM 816 C C . HIS A 1 99 ? 0.748 -0.473 -4.718 1.00 94.12 99 HIS A C 1
ATOM 818 O O . HIS A 1 99 ? 1.122 0.453 -3.996 1.00 94.12 99 HIS A O 1
ATOM 824 N N . THR A 1 100 ? -0.413 -0.433 -5.377 1.00 95.44 100 THR A N 1
ATOM 825 C CA . THR A 1 100 ? -1.432 0.606 -5.179 1.00 95.44 100 THR A CA 1
ATOM 826 C C . THR A 1 100 ? -2.245 0.317 -3.918 1.00 95.44 100 THR A C 1
ATOM 828 O O . THR A 1 100 ? -2.878 -0.735 -3.806 1.00 95.44 100 THR A O 1
ATOM 831 N N . GLN A 1 101 ? -2.299 1.285 -3.006 1.00 96.69 101 GLN A N 1
ATOM 832 C CA . GLN A 1 101 ? -3.125 1.232 -1.804 1.00 96.69 101 GLN A CA 1
ATOM 833 C C . GLN A 1 101 ? -4.527 1.770 -2.067 1.00 96.69 101 GLN A C 1
ATOM 835 O O . GLN A 1 101 ? -4.728 2.710 -2.845 1.00 96.69 101 GLN A O 1
ATOM 840 N N . ARG A 1 102 ? -5.502 1.212 -1.354 1.00 97.38 102 ARG A N 1
ATOM 841 C CA . ARG A 1 102 ? -6.911 1.594 -1.417 1.00 97.38 102 ARG A CA 1
ATOM 842 C C . ARG A 1 102 ? -7.457 1.930 -0.039 1.00 97.38 102 ARG A C 1
ATOM 844 O O . ARG A 1 102 ? -6.961 1.441 0.973 1.00 97.38 102 ARG A O 1
ATOM 851 N N . SER A 1 103 ? -8.494 2.758 -0.022 1.00 97.69 103 SER A N 1
ATOM 852 C CA . SER A 1 103 ? -9.206 3.121 1.191 1.00 97.69 103 SER A CA 1
ATOM 853 C C . SER A 1 103 ? -9.920 1.893 1.759 1.00 97.69 103 SER A C 1
ATOM 855 O O . SER A 1 103 ? -10.705 1.266 1.037 1.00 97.69 103 SER A O 1
ATOM 857 N N . PRO A 1 104 ? -9.676 1.532 3.028 1.00 97.25 104 PRO A N 1
ATOM 858 C CA . PRO A 1 104 ? -10.250 0.338 3.632 1.00 97.25 104 PRO A CA 1
ATOM 859 C C . PRO A 1 104 ? -11.754 0.484 3.921 1.00 97.25 104 PRO A C 1
ATOM 861 O O . PRO A 1 104 ? -12.475 -0.510 4.025 1.00 97.25 104 PRO A O 1
ATOM 864 N N . VAL A 1 105 ? -12.228 1.728 4.015 1.00 96.88 105 VAL A N 1
ATOM 865 C CA . VAL A 1 105 ? -13.624 2.120 4.242 1.00 96.88 105 VAL A CA 1
ATOM 866 C C . VAL A 1 105 ? -13.953 3.387 3.453 1.00 96.88 105 VAL A C 1
ATOM 868 O O . VAL A 1 105 ? -13.070 4.026 2.879 1.00 96.88 105 VAL A O 1
ATOM 871 N N . GLU A 1 106 ? -15.225 3.759 3.433 1.00 97.06 106 GLU A N 1
ATOM 872 C CA . GLU A 1 106 ? -15.643 5.100 3.031 1.00 97.06 106 GLU A CA 1
ATOM 873 C C . GLU A 1 106 ? -15.397 6.096 4.174 1.00 97.06 106 GLU A C 1
ATOM 875 O O . GLU A 1 106 ? -15.648 5.777 5.339 1.00 97.06 106 GLU A O 1
ATOM 880 N N . GLY A 1 107 ? -14.904 7.293 3.857 1.00 97.44 107 GLY A N 1
ATOM 881 C CA . GLY A 1 107 ? -14.600 8.292 4.876 1.00 97.44 107 GLY A CA 1
ATOM 882 C C . GLY A 1 107 ? -13.978 9.578 4.344 1.00 97.44 107 GLY A C 1
ATOM 883 O O . GLY A 1 107 ? -13.830 9.773 3.137 1.00 97.44 107 GLY A O 1
ATOM 884 N N . LYS A 1 108 ? -13.590 10.457 5.269 1.00 98.56 108 LYS A N 1
ATOM 885 C CA . LYS A 1 108 ? -12.928 11.735 4.986 1.00 98.56 108 LYS A CA 1
ATOM 886 C C . LYS A 1 108 ? -11.456 11.683 5.378 1.00 98.56 108 LYS A C 1
ATOM 888 O O . LYS A 1 108 ? -11.119 11.235 6.474 1.00 98.56 108 LYS A O 1
ATOM 893 N N . ILE A 1 109 ? -10.587 12.194 4.511 1.00 98.62 109 ILE A N 1
ATOM 894 C CA . ILE A 1 109 ? -9.160 12.362 4.785 1.00 98.62 109 ILE A CA 1
ATOM 895 C C . ILE A 1 109 ? -8.968 13.580 5.690 1.00 98.62 109 ILE A C 1
ATOM 897 O O . ILE A 1 109 ? -9.265 14.715 5.313 1.00 98.62 109 ILE A O 1
ATOM 901 N N . LEU A 1 110 ? -8.470 13.339 6.899 1.00 98.44 110 LEU A N 1
ATOM 902 C CA . LEU A 1 110 ? -8.217 14.362 7.910 1.00 98.44 110 LEU A CA 1
ATOM 903 C C . LEU A 1 110 ? -6.861 15.033 7.726 1.00 98.44 110 LEU A C 1
ATOM 905 O O . LEU A 1 110 ? -6.742 16.232 7.953 1.00 98.44 110 LEU A O 1
ATOM 909 N N . ASN A 1 111 ? -5.843 14.266 7.340 1.00 98.44 111 ASN A N 1
ATOM 910 C CA . ASN A 1 111 ? -4.494 14.780 7.154 1.00 98.44 111 ASN A CA 1
ATOM 911 C C . ASN A 1 111 ? -3.681 13.867 6.231 1.00 98.44 111 ASN A C 1
ATOM 913 O O . ASN A 1 111 ? -3.812 12.644 6.283 1.00 98.44 111 ASN A O 1
ATOM 917 N N . VAL A 1 112 ? -2.808 14.464 5.419 1.00 98.00 112 VAL A N 1
ATOM 918 C CA . VAL A 1 112 ? -1.800 13.753 4.627 1.00 98.00 112 VAL A CA 1
ATOM 919 C C . VAL A 1 112 ? -0.437 14.370 4.919 1.00 98.00 112 VAL A C 1
ATOM 921 O O . VAL A 1 112 ? -0.137 15.478 4.480 1.00 98.00 112 VAL A O 1
ATOM 924 N N . GLU A 1 113 ? 0.406 13.642 5.647 1.00 96.31 113 GLU A N 1
ATOM 925 C CA . GLU A 1 113 ? 1.732 14.101 6.065 1.00 96.31 113 GLU A CA 1
ATOM 926 C C . GLU A 1 113 ? 2.819 13.287 5.358 1.00 96.31 113 GLU A C 1
ATOM 928 O O . GLU A 1 113 ? 2.893 12.064 5.503 1.00 96.31 113 GLU A O 1
ATOM 933 N N . LYS A 1 114 ? 3.706 13.964 4.620 1.00 93.06 114 LYS A N 1
ATOM 934 C CA . LYS A 1 114 ? 4.908 13.345 4.052 1.00 93.06 114 LYS A CA 1
ATOM 935 C C . LYS A 1 114 ? 6.108 13.606 4.957 1.00 93.06 114 LYS A C 1
ATOM 937 O O . LYS A 1 114 ? 6.515 14.749 5.138 1.00 93.06 114 LYS A O 1
ATOM 942 N N . ILE A 1 115 ? 6.724 12.536 5.445 1.00 90.38 115 ILE A N 1
ATOM 943 C CA . ILE A 1 115 ? 7.893 12.594 6.320 1.00 90.38 115 ILE A CA 1
ATOM 944 C C . ILE A 1 115 ? 9.106 12.083 5.552 1.00 90.38 115 ILE A C 1
ATOM 946 O O . ILE A 1 115 ? 9.117 10.957 5.048 1.00 90.38 115 ILE A O 1
ATOM 950 N N . LYS A 1 116 ? 10.136 12.928 5.469 1.00 86.50 116 LYS A N 1
ATOM 951 C CA . LYS A 1 116 ? 11.433 12.559 4.894 1.00 86.50 116 LYS A CA 1
ATOM 952 C C . LYS A 1 116 ? 12.143 11.569 5.819 1.00 86.50 116 LYS A C 1
ATOM 954 O O . LYS A 1 116 ? 12.050 11.680 7.037 1.00 86.50 116 LYS A O 1
ATOM 959 N N . GLY A 1 117 ? 12.877 10.637 5.232 1.00 81.75 117 GLY A N 1
ATOM 960 C CA . GLY A 1 117 ? 13.652 9.649 5.968 1.00 81.75 117 GLY A CA 1
ATOM 961 C C . GLY A 1 117 ? 14.716 9.005 5.088 1.00 81.75 117 GLY A C 1
ATOM 962 O O . GLY A 1 117 ? 14.860 9.358 3.917 1.00 81.75 117 GLY A O 1
ATOM 963 N N . ALA A 1 118 ? 15.464 8.082 5.679 1.00 77.69 118 ALA A N 1
ATOM 964 C CA . ALA A 1 118 ? 16.421 7.222 5.004 1.00 77.69 118 ALA A CA 1
ATOM 965 C C . ALA A 1 118 ? 15.717 6.157 4.136 1.00 77.69 118 ALA A C 1
ATOM 967 O O . ALA A 1 118 ? 14.496 6.155 3.962 1.00 77.69 118 ALA A O 1
ATOM 968 N N . HIS A 1 119 ? 16.510 5.245 3.580 1.00 72.75 119 HIS A N 1
ATOM 969 C CA . HIS A 1 119 ? 16.046 4.148 2.733 1.00 72.75 119 HIS A CA 1
ATOM 970 C C . HIS A 1 119 ? 16.747 2.867 3.173 1.00 72.75 119 HIS A C 1
ATOM 972 O O . HIS A 1 119 ? 17.568 2.296 2.458 1.00 72.75 119 HIS A O 1
ATOM 978 N N . HIS A 1 120 ? 16.487 2.449 4.408 1.00 68.44 120 HIS A N 1
ATOM 979 C CA . HIS A 1 120 ? 17.007 1.181 4.890 1.00 68.44 120 HIS A CA 1
ATOM 980 C C . HIS A 1 120 ? 16.220 0.030 4.269 1.00 68.44 120 HIS A C 1
ATOM 982 O O . HIS A 1 120 ? 15.003 0.159 4.070 1.00 68.44 120 HIS A O 1
ATOM 988 N N . PRO A 1 121 ? 16.882 -1.097 3.966 1.00 64.56 121 PRO A N 1
ATOM 989 C CA . PRO A 1 121 ? 16.169 -2.270 3.519 1.00 64.56 121 PRO A CA 1
ATOM 990 C C . PRO A 1 121 ? 15.202 -2.717 4.601 1.00 64.56 121 PRO A C 1
ATOM 992 O O . PRO A 1 121 ? 15.541 -2.745 5.785 1.00 64.56 121 PRO A O 1
ATOM 995 N N . ILE A 1 122 ? 13.992 -3.040 4.177 1.00 65.56 122 ILE A N 1
ATOM 996 C CA . ILE A 1 122 ? 12.997 -3.641 5.044 1.00 65.56 122 ILE A CA 1
ATOM 997 C C . ILE A 1 122 ? 13.082 -5.131 4.721 1.00 65.56 122 ILE A C 1
ATOM 999 O O . ILE A 1 122 ? 12.502 -5.588 3.744 1.00 65.56 122 ILE A O 1
ATOM 1003 N N . TYR A 1 123 ? 13.929 -5.850 5.458 1.00 55.34 123 TYR A N 1
ATOM 1004 C CA . TYR A 1 123 ? 14.002 -7.309 5.405 1.00 55.34 123 TYR A CA 1
ATOM 1005 C C . TYR A 1 123 ? 13.526 -7.849 6.746 1.00 55.34 123 TYR A C 1
ATOM 1007 O O . TYR A 1 123 ? 14.065 -7.480 7.793 1.00 55.34 123 TYR A O 1
ATOM 1015 N N . PHE A 1 124 ? 12.542 -8.737 6.716 1.00 51.62 124 PHE A N 1
ATOM 1016 C CA . PHE A 1 124 ? 12.065 -9.413 7.912 1.00 51.62 124 PHE A CA 1
ATOM 1017 C C . PHE A 1 124 ? 12.799 -10.744 8.052 1.00 51.62 124 PHE A C 1
ATOM 1019 O O . PHE A 1 124 ? 12.478 -11.738 7.408 1.00 51.62 124 PHE A O 1
ATOM 1026 N N . VAL A 1 125 ? 13.834 -10.752 8.891 1.00 35.78 125 VAL A N 1
ATOM 1027 C CA . VAL A 1 125 ? 14.456 -11.990 9.366 1.00 35.78 125 VAL A CA 1
ATOM 1028 C C . VAL A 1 125 ? 13.601 -12.488 10.533 1.00 35.78 125 VAL A C 1
ATOM 1030 O O . VAL A 1 125 ? 13.634 -11.874 11.590 1.00 35.78 125 VAL A O 1
ATOM 1033 N N . ASN A 1 126 ? 12.863 -13.580 10.335 1.00 37.72 126 ASN A N 1
ATOM 1034 C CA . ASN A 1 126 ? 12.063 -14.334 11.315 1.00 37.72 126 ASN A CA 1
ATOM 1035 C C . ASN A 1 126 ? 10.737 -13.732 11.825 1.00 37.72 126 ASN A C 1
ATOM 1037 O O . ASN A 1 126 ? 10.624 -12.585 12.241 1.00 37.72 126 ASN A O 1
ATOM 1041 N N . THR A 1 127 ? 9.745 -14.619 11.877 1.00 41.81 127 THR A N 1
ATOM 1042 C CA . THR A 1 127 ? 8.363 -14.498 12.375 1.00 41.81 127 THR A CA 1
ATOM 1043 C C . THR A 1 127 ? 8.237 -14.365 13.901 1.00 41.81 127 THR A C 1
ATOM 1045 O O . THR A 1 127 ? 7.129 -14.365 14.427 1.00 41.81 127 THR A O 1
ATOM 1048 N N . SER A 1 128 ? 9.348 -14.240 14.634 1.00 41.81 128 SER A N 1
ATOM 1049 C CA . SER A 1 128 ? 9.386 -14.227 16.106 1.00 41.81 128 SER A CA 1
ATOM 1050 C C . SER A 1 128 ? 9.617 -12.838 16.716 1.00 41.81 128 SER A C 1
ATOM 1052 O O . SER A 1 128 ? 10.113 -12.737 17.838 1.00 41.81 128 SER A O 1
ATOM 1054 N N . LYS A 1 129 ? 9.345 -11.759 15.977 1.00 46.06 129 LYS A N 1
ATOM 1055 C CA . LYS A 1 129 ? 9.814 -10.414 16.336 1.00 46.06 129 LYS A CA 1
ATOM 1056 C C . LYS A 1 129 ? 8.740 -9.553 17.002 1.00 46.06 129 LYS A C 1
ATOM 1058 O O . LYS A 1 129 ? 7.594 -9.505 16.562 1.00 46.06 129 LYS A O 1
ATOM 1063 N N . SER A 1 130 ? 9.140 -8.876 18.082 1.00 49.88 130 SER A N 1
ATOM 1064 C CA . SER A 1 130 ? 8.325 -7.932 18.865 1.00 49.88 130 SER A CA 1
ATOM 1065 C C . SER A 1 130 ? 8.129 -6.599 18.130 1.00 49.88 130 SER A C 1
ATOM 1067 O O . SER A 1 130 ? 8.907 -6.278 17.233 1.00 49.88 130 SER A O 1
ATOM 1069 N N . GLU A 1 131 ? 7.141 -5.787 18.540 1.00 51.28 131 GLU A N 1
ATOM 1070 C CA . GLU A 1 131 ? 6.867 -4.436 17.997 1.00 51.28 131 GLU A CA 1
ATOM 1071 C C . GLU A 1 131 ? 8.152 -3.603 17.804 1.00 51.28 131 GLU A C 1
ATOM 1073 O O . GLU A 1 131 ? 8.307 -2.940 16.784 1.00 51.28 131 GLU A O 1
ATOM 1078 N N . ASN A 1 132 ? 9.122 -3.737 18.719 1.00 46.50 132 ASN A N 1
ATOM 1079 C CA . ASN A 1 132 ? 10.402 -3.024 18.717 1.00 46.50 132 ASN A CA 1
ATOM 1080 C C . ASN A 1 132 ? 11.336 -3.355 17.541 1.00 46.50 132 ASN A C 1
ATOM 1082 O O . ASN A 1 132 ? 12.142 -2.510 17.150 1.00 46.50 132 ASN A O 1
ATOM 1086 N N . GLU A 1 133 ? 11.239 -4.544 16.952 1.00 49.09 133 GLU A N 1
ATOM 1087 C CA . GLU A 1 133 ? 12.065 -4.924 15.800 1.00 49.09 133 GLU A CA 1
ATOM 1088 C C . GLU A 1 133 ? 11.467 -4.490 14.458 1.00 49.09 133 GLU A C 1
ATOM 1090 O O . GLU A 1 133 ? 12.211 -4.313 13.492 1.00 49.09 133 GLU A O 1
ATOM 1095 N N . TYR A 1 134 ? 10.161 -4.204 14.410 1.00 54.84 134 TYR A N 1
ATOM 1096 C CA . TYR A 1 134 ? 9.554 -3.474 13.291 1.00 54.84 134 TYR A CA 1
ATOM 1097 C C . TYR A 1 134 ? 10.028 -2.005 13.270 1.00 54.84 134 TYR A C 1
ATOM 1099 O O . TYR A 1 134 ? 10.067 -1.368 12.219 1.00 54.84 134 TYR A O 1
ATOM 1107 N N . THR A 1 135 ? 10.422 -1.455 14.424 1.00 52.78 135 THR A N 1
ATOM 1108 C CA . THR A 1 135 ? 10.557 -0.010 14.678 1.00 52.78 135 THR A CA 1
ATOM 1109 C C . THR A 1 135 ? 11.722 0.676 13.961 1.00 52.78 135 THR A C 1
ATOM 1111 O O . THR A 1 135 ? 11.618 1.863 13.637 1.00 52.78 135 THR A O 1
ATOM 1114 N N . ILE A 1 136 ? 12.831 -0.017 13.679 1.00 53.34 136 ILE A N 1
ATOM 1115 C CA . ILE A 1 136 ? 14.047 0.655 13.184 1.00 53.34 136 ILE A CA 1
ATOM 1116 C C . ILE A 1 136 ? 13.878 1.174 11.740 1.00 53.34 136 ILE A C 1
ATOM 1118 O O . ILE A 1 136 ? 14.092 2.373 11.534 1.00 53.34 136 ILE A O 1
ATOM 1122 N N . PRO A 1 137 ? 13.451 0.366 10.746 1.00 58.16 137 PRO A N 1
ATOM 1123 C CA . PRO A 1 137 ? 13.168 0.887 9.411 1.00 58.16 137 PRO A CA 1
ATOM 1124 C C . PRO A 1 137 ? 11.901 1.753 9.372 1.00 58.16 137 PRO A C 1
ATOM 1126 O O . PRO A 1 137 ? 11.907 2.796 8.723 1.00 58.16 137 PRO A O 1
ATOM 1129 N N . VAL A 1 138 ? 10.837 1.388 10.103 1.00 64.88 138 VAL A N 1
ATOM 1130 C CA . VAL A 1 138 ? 9.548 2.118 10.111 1.00 64.88 138 VAL A CA 1
ATOM 1131 C C . VAL A 1 138 ? 9.722 3.593 10.499 1.00 64.88 138 VAL A C 1
ATOM 1133 O O . VAL A 1 138 ? 9.144 4.481 9.866 1.00 64.88 138 VAL A O 1
ATOM 1136 N N . ASN A 1 139 ? 10.545 3.874 11.514 1.00 69.31 139 ASN A N 1
ATOM 1137 C CA . ASN A 1 139 ? 10.727 5.235 12.021 1.00 69.31 139 ASN A CA 1
ATOM 1138 C C . ASN A 1 139 ? 11.834 6.020 11.316 1.00 69.31 139 ASN A C 1
ATOM 1140 O O . ASN A 1 139 ? 11.814 7.255 11.359 1.00 69.31 139 ASN A O 1
ATOM 1144 N N . LYS A 1 140 ? 12.768 5.343 10.644 1.00 75.31 140 LYS A N 1
ATOM 1145 C CA . LYS A 1 140 ? 13.868 6.001 9.930 1.00 75.31 140 LYS A CA 1
ATOM 1146 C C . LYS A 1 140 ? 13.578 6.218 8.452 1.00 75.31 140 LYS A C 1
ATOM 1148 O O . LYS A 1 140 ? 14.126 7.165 7.899 1.00 75.31 140 LYS A O 1
ATOM 1153 N N . ASN A 1 141 ? 12.731 5.401 7.824 1.00 79.88 141 ASN A N 1
ATOM 1154 C CA . ASN A 1 141 ? 12.474 5.497 6.390 1.00 79.88 141 ASN A CA 1
ATOM 1155 C C . ASN A 1 141 ? 11.470 6.595 6.016 1.00 79.88 141 ASN A C 1
ATOM 1157 O O . ASN A 1 141 ? 10.642 7.023 6.828 1.00 79.88 141 ASN A O 1
ATOM 1161 N N . GLU A 1 142 ? 11.547 7.037 4.755 1.00 85.31 142 GLU A N 1
ATOM 1162 C CA . GLU A 1 142 ? 10.537 7.908 4.145 1.00 85.31 142 GLU A CA 1
ATOM 1163 C C . GLU A 1 142 ? 9.143 7.278 4.264 1.00 85.31 142 GLU A C 1
ATOM 1165 O O . GLU A 1 142 ? 8.938 6.101 3.947 1.00 85.31 142 GLU A O 1
ATOM 1170 N N . ARG A 1 143 ? 8.172 8.085 4.701 1.00 89.94 143 ARG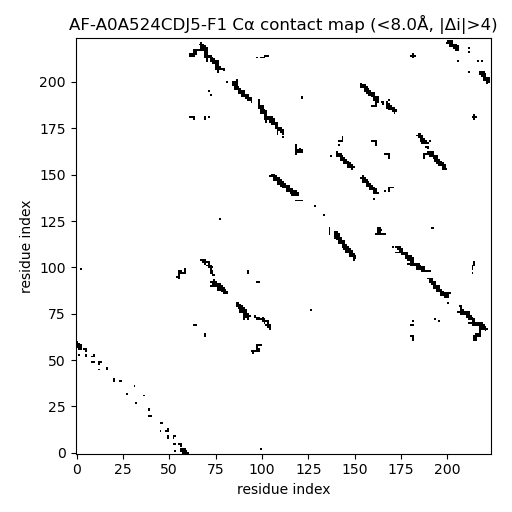 A N 1
ATOM 1171 C CA . ARG A 1 143 ? 6.797 7.635 4.915 1.00 89.94 143 ARG A CA 1
ATOM 1172 C C . ARG A 1 143 ? 5.767 8.695 4.557 1.00 89.94 143 ARG A C 1
ATOM 1174 O O . ARG A 1 143 ? 6.017 9.892 4.691 1.00 89.94 143 ARG A O 1
ATOM 1181 N N . ILE A 1 144 ? 4.592 8.240 4.139 1.00 94.19 144 ILE A N 1
ATOM 1182 C CA . ILE A 1 144 ? 3.391 9.071 4.023 1.00 94.19 144 ILE A CA 1
ATOM 1183 C C . ILE A 1 144 ? 2.368 8.543 5.018 1.00 94.19 144 ILE A C 1
ATOM 1185 O O . ILE A 1 144 ? 2.049 7.355 5.001 1.00 94.19 144 ILE A O 1
ATOM 1189 N N . LYS A 1 145 ? 1.866 9.422 5.881 1.00 96.31 145 LYS A N 1
ATOM 1190 C CA . LYS A 1 145 ? 0.750 9.133 6.780 1.00 96.31 145 LYS A CA 1
ATOM 1191 C C . LYS A 1 145 ? -0.523 9.728 6.203 1.00 96.31 145 LYS A C 1
ATOM 1193 O O . LYS A 1 145 ? -0.531 10.893 5.813 1.00 96.31 145 LYS A O 1
ATOM 1198 N N . ILE A 1 146 ? -1.575 8.929 6.178 1.00 98.31 146 ILE A N 1
ATOM 1199 C CA . ILE A 1 146 ? -2.921 9.323 5.780 1.00 98.31 146 ILE A CA 1
ATOM 1200 C C . ILE A 1 146 ? -3.817 9.056 6.984 1.00 98.31 146 ILE A C 1
ATOM 1202 O O . ILE A 1 146 ? -4.089 7.899 7.310 1.00 98.31 146 ILE A O 1
ATOM 1206 N N . ASP A 1 147 ? -4.234 10.124 7.653 1.00 98.44 147 ASP A N 1
ATOM 1207 C CA . ASP A 1 147 ? -5.221 10.073 8.727 1.00 98.44 147 ASP A CA 1
ATOM 1208 C C . ASP A 1 147 ? -6.608 10.251 8.114 1.00 98.44 147 ASP A C 1
ATOM 1210 O O . ASP A 1 147 ? -6.825 11.155 7.303 1.00 98.44 147 ASP A O 1
ATOM 1214 N N . MET A 1 148 ? -7.558 9.406 8.495 1.00 98.38 148 MET A N 1
ATOM 1215 C CA . MET A 1 148 ? -8.925 9.472 7.990 1.00 98.38 148 MET A CA 1
ATOM 1216 C C . MET A 1 148 ? -9.942 9.085 9.062 1.00 98.38 148 MET A C 1
ATOM 1218 O O . MET A 1 148 ? -9.603 8.482 10.082 1.00 98.38 148 MET A O 1
ATOM 1222 N N . VAL A 1 149 ? -11.195 9.445 8.817 1.00 98.25 149 VAL A N 1
ATOM 1223 C CA . VAL A 1 149 ? -12.330 9.130 9.684 1.00 98.25 149 VAL A CA 1
ATOM 1224 C C . VAL A 1 149 ? -13.473 8.563 8.854 1.00 98.25 149 VAL A C 1
ATOM 1226 O O . VAL A 1 149 ? -13.741 9.059 7.757 1.00 98.25 149 VAL A O 1
ATOM 1229 N N . ASP A 1 150 ? -14.119 7.513 9.351 1.00 96.25 150 ASP A N 1
ATOM 1230 C CA . ASP A 1 150 ? -15.307 6.951 8.709 1.00 96.25 150 ASP A CA 1
ATOM 1231 C C . ASP A 1 150 ? -16.572 7.776 9.023 1.00 96.25 150 ASP A C 1
ATOM 1233 O O . ASP A 1 150 ? -16.559 8.733 9.802 1.00 96.25 150 ASP A O 1
ATOM 1237 N N . LYS A 1 151 ? -17.702 7.383 8.428 1.00 93.56 151 LYS A N 1
ATOM 1238 C CA . LYS A 1 151 ? -19.007 8.020 8.676 1.00 93.56 151 LYS A CA 1
ATOM 1239 C C . LYS A 1 151 ? -19.499 7.933 10.130 1.00 93.56 151 LYS A C 1
ATOM 1241 O O . LYS A 1 151 ? -20.368 8.705 10.515 1.00 93.56 151 LYS A O 1
ATOM 1246 N N . ASN A 1 152 ? -18.972 6.996 10.919 1.00 92.62 152 ASN A N 1
ATOM 1247 C CA . ASN A 1 152 ? -19.334 6.787 12.320 1.00 92.62 152 ASN A CA 1
ATOM 1248 C C . ASN A 1 152 ? -18.377 7.516 13.280 1.00 92.62 152 ASN A C 1
ATOM 1250 O O . ASN A 1 152 ? -18.470 7.318 14.490 1.00 92.62 152 ASN A O 1
ATOM 1254 N N . GLY A 1 153 ? -17.439 8.318 12.765 1.00 94.88 153 GLY A N 1
ATOM 1255 C CA . GLY A 1 153 ? -16.452 9.027 13.578 1.00 94.88 153 GLY A CA 1
ATOM 1256 C C . GLY A 1 153 ? -15.242 8.182 13.994 1.00 94.88 153 GLY A C 1
ATOM 1257 O O . GLY A 1 153 ? -14.412 8.665 14.763 1.00 94.88 153 GLY A O 1
ATOM 1258 N N . VAL A 1 154 ? -15.104 6.953 13.488 1.00 95.94 154 VAL A N 1
ATOM 1259 C CA . VAL A 1 154 ? -13.979 6.063 13.800 1.00 95.94 154 VAL A CA 1
ATOM 1260 C C . VAL A 1 154 ? -12.734 6.535 13.066 1.00 95.94 154 VAL A C 1
ATOM 1262 O O . VAL A 1 154 ? -12.709 6.589 11.831 1.00 95.94 154 VAL A O 1
ATOM 1265 N N . LYS A 1 155 ? -11.676 6.845 13.819 1.00 97.44 155 LYS A N 1
ATOM 1266 C CA . LYS A 1 155 ? -10.402 7.273 13.242 1.00 97.44 155 LYS A CA 1
ATOM 1267 C C . LYS A 1 155 ? -9.543 6.082 12.859 1.00 97.44 155 LYS A C 1
ATOM 1269 O O . LYS A 1 155 ? -9.471 5.066 13.554 1.00 97.44 155 LYS A O 1
ATOM 1274 N N . MET A 1 156 ? -8.827 6.252 11.760 1.00 97.31 156 MET A N 1
ATOM 1275 C CA . MET A 1 156 ? -7.823 5.309 11.304 1.00 97.31 156 MET A CA 1
ATOM 1276 C C . MET A 1 156 ? -6.674 6.024 10.608 1.00 97.31 156 MET A C 1
ATOM 1278 O O . MET A 1 156 ? -6.798 7.155 10.136 1.00 97.31 156 MET A O 1
ATOM 1282 N N . LYS A 1 157 ? -5.540 5.338 10.555 1.00 98.00 157 LYS A N 1
ATOM 1283 C CA . LYS A 1 157 ? -4.301 5.830 9.976 1.00 98.00 157 LY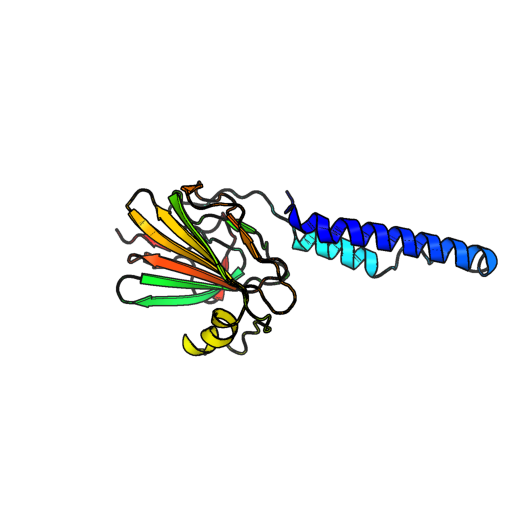S A CA 1
ATOM 1284 C C . LYS A 1 157 ? -3.697 4.768 9.081 1.00 98.00 157 LYS A C 1
ATOM 1286 O O . LYS A 1 157 ? -3.551 3.611 9.471 1.00 98.00 157 LYS A O 1
ATOM 1291 N N . ILE A 1 158 ? -3.301 5.191 7.891 1.00 97.56 158 ILE A N 1
ATOM 1292 C CA . ILE A 1 158 ? -2.540 4.386 6.943 1.00 97.56 158 ILE A CA 1
ATOM 1293 C C . ILE A 1 158 ? -1.167 5.027 6.810 1.00 97.56 158 ILE A C 1
ATOM 1295 O O . ILE A 1 158 ? -1.051 6.182 6.408 1.00 97.56 158 ILE A O 1
ATOM 1299 N N . THR A 1 159 ? -0.119 4.285 7.152 1.00 94.94 159 THR A N 1
ATOM 1300 C CA . THR A 1 159 ? 1.265 4.725 6.968 1.00 94.94 159 THR A CA 1
ATOM 1301 C C . THR A 1 159 ? 1.918 3.887 5.878 1.00 94.94 159 THR A C 1
ATOM 1303 O O . THR A 1 159 ? 2.160 2.693 6.050 1.00 94.94 159 THR A O 1
ATOM 1306 N N . GLN A 1 160 ? 2.203 4.535 4.755 1.00 93.38 160 GLN A N 1
ATOM 1307 C CA . GLN A 1 160 ? 2.981 4.001 3.644 1.00 93.38 160 GLN A CA 1
ATOM 1308 C C . GLN A 1 160 ? 4.468 4.156 3.952 1.00 93.38 160 GLN A C 1
ATOM 1310 O O . GLN A 1 160 ? 4.909 5.279 4.201 1.00 93.38 160 GLN A O 1
ATOM 1315 N N . ILE A 1 161 ? 5.242 3.071 3.908 1.00 88.25 161 ILE A N 1
ATOM 1316 C CA . ILE A 1 161 ? 6.659 3.084 4.292 1.00 88.25 161 ILE A CA 1
ATOM 1317 C C . ILE A 1 161 ? 7.500 2.607 3.107 1.00 88.25 161 ILE A C 1
ATOM 1319 O O . ILE A 1 161 ? 7.341 1.487 2.617 1.00 88.25 161 ILE A O 1
ATOM 1323 N N . ALA A 1 162 ? 8.396 3.473 2.634 1.00 79.56 162 ALA A N 1
ATOM 1324 C CA . ALA A 1 162 ? 9.278 3.155 1.518 1.00 79.56 162 ALA A CA 1
ATOM 1325 C C . ALA A 1 162 ? 10.425 2.228 1.959 1.00 79.56 162 ALA A C 1
ATOM 1327 O O . ALA A 1 162 ? 10.975 2.382 3.052 1.00 79.56 162 ALA A O 1
ATOM 1328 N N . GLY A 1 163 ? 10.799 1.282 1.094 1.00 72.81 163 GLY A N 1
ATOM 1329 C CA . GLY A 1 163 ? 11.965 0.412 1.281 1.00 72.81 163 GLY A CA 1
ATOM 1330 C C . GLY A 1 163 ? 13.277 1.027 0.771 1.00 72.81 163 GLY A C 1
ATOM 1331 O O . GLY A 1 163 ? 13.326 2.190 0.367 1.00 72.81 163 GLY A O 1
ATOM 1332 N N . ALA A 1 164 ? 14.346 0.222 0.751 1.00 61.84 164 ALA A N 1
ATOM 1333 C CA . ALA A 1 164 ? 15.692 0.660 0.358 1.00 61.84 164 ALA A CA 1
ATOM 1334 C C . ALA A 1 164 ? 15.825 1.162 -1.078 1.00 61.84 164 ALA A C 1
ATOM 1336 O O . ALA A 1 164 ? 16.672 2.005 -1.366 1.00 61.84 164 ALA A O 1
ATOM 1337 N N . VAL A 1 165 ? 15.022 0.621 -1.991 1.00 58.88 165 VAL A N 1
ATOM 1338 C CA . VAL A 1 165 ? 15.293 0.763 -3.423 1.00 58.88 165 VAL A CA 1
ATOM 1339 C C . VAL A 1 165 ? 14.782 2.095 -3.991 1.00 58.88 165 VAL A C 1
ATOM 1341 O O . VAL A 1 165 ? 15.222 2.474 -5.076 1.00 58.88 165 VAL A O 1
ATOM 1344 N N . ALA A 1 166 ? 13.926 2.873 -3.300 1.00 51.28 166 ALA A N 1
ATOM 1345 C CA . ALA A 1 166 ? 13.517 4.179 -3.837 1.00 51.28 166 ALA A CA 1
ATOM 1346 C C . ALA A 1 166 ? 12.742 5.147 -2.907 1.00 51.28 166 ALA A C 1
ATOM 1348 O O . ALA A 1 166 ? 11.922 4.750 -2.085 1.00 51.28 166 ALA A O 1
ATOM 1349 N N . ARG A 1 167 ? 12.896 6.454 -3.192 1.00 59.22 167 ARG A N 1
ATOM 1350 C CA . ARG A 1 167 ? 12.096 7.619 -2.733 1.00 59.22 167 ARG A CA 1
ATOM 1351 C C . ARG A 1 167 ? 10.712 7.718 -3.392 1.00 59.22 167 ARG A C 1
ATOM 1353 O O . ARG A 1 167 ? 10.567 8.476 -4.357 1.00 59.22 167 ARG A O 1
ATOM 1360 N N . ARG A 1 168 ? 9.721 6.899 -3.024 1.00 74.00 168 ARG A N 1
ATOM 1361 C CA . ARG A 1 168 ? 8.564 6.708 -3.928 1.00 74.00 168 ARG A CA 1
ATOM 1362 C C . ARG A 1 168 ? 7.211 6.362 -3.290 1.00 74.00 168 ARG A C 1
ATOM 1364 O O . ARG A 1 168 ? 6.359 5.790 -3.966 1.00 74.00 168 ARG A O 1
ATOM 1371 N N . CYS A 1 169 ? 6.953 6.750 -2.041 1.00 87.38 169 CYS A N 1
ATOM 1372 C CA . CYS A 1 169 ? 5.558 6.835 -1.593 1.00 87.38 169 CYS A CA 1
ATOM 1373 C C . CYS A 1 169 ? 4.893 8.041 -2.271 1.00 87.38 169 CYS A C 1
ATOM 1375 O O . CYS A 1 169 ? 5.452 9.146 -2.271 1.00 87.38 169 CYS A O 1
ATOM 1377 N N . ARG A 1 170 ? 3.698 7.849 -2.831 1.00 92.25 170 ARG A N 1
ATOM 1378 C CA . ARG A 1 170 ? 2.874 8.939 -3.363 1.00 92.25 170 ARG A CA 1
ATOM 1379 C C . ARG A 1 170 ? 1.442 8.795 -2.866 1.00 92.25 170 ARG A C 1
ATOM 1381 O O . ARG A 1 170 ? 0.844 7.734 -3.008 1.00 92.25 170 ARG A O 1
ATOM 1388 N N . SER A 1 171 ? 0.894 9.887 -2.336 1.00 95.19 171 SER A N 1
ATOM 1389 C CA . SER A 1 171 ? -0.538 9.999 -2.057 1.00 95.19 171 SER A CA 1
ATOM 1390 C C . SER A 1 171 ? -1.287 10.427 -3.318 1.00 95.19 171 SER A C 1
ATOM 1392 O O . SER A 1 171 ? -0.824 11.305 -4.052 1.00 95.19 171 SER A O 1
ATOM 1394 N N . TYR A 1 172 ? -2.446 9.823 -3.554 1.00 96.88 172 TYR A N 1
ATOM 1395 C CA . TYR A 1 172 ? -3.414 10.250 -4.568 1.00 96.88 172 TYR A CA 1
ATOM 1396 C C . TYR A 1 172 ? -4.512 11.142 -3.990 1.00 96.88 172 TYR A C 1
ATOM 1398 O O . TYR A 1 172 ? -5.243 11.768 -4.750 1.00 96.88 172 TYR A O 1
ATOM 1406 N N . VAL A 1 173 ? -4.600 11.209 -2.662 1.00 98.12 173 VAL A N 1
ATOM 1407 C CA . VAL A 1 173 ? -5.575 12.012 -1.922 1.00 98.12 173 VAL A CA 1
ATOM 1408 C C . VAL A 1 173 ? -4.891 13.148 -1.171 1.00 98.12 173 VAL A C 1
ATOM 1410 O O . VAL A 1 173 ? -3.679 13.116 -0.914 1.00 98.12 173 VAL A O 1
ATOM 1413 N N . LYS A 1 174 ? -5.676 14.156 -0.812 1.00 98.06 174 LYS A N 1
ATOM 1414 C CA . LYS A 1 174 ? -5.276 15.332 -0.044 1.00 98.06 174 LYS A CA 1
ATOM 1415 C C . LYS A 1 174 ? -6.170 15.484 1.183 1.00 98.06 174 LYS A C 1
ATOM 1417 O O . LYS A 1 174 ? -7.266 14.934 1.257 1.00 98.06 174 LYS A O 1
ATOM 1422 N N . THR A 1 175 ? -5.691 16.251 2.156 1.00 98.38 175 THR A N 1
ATOM 1423 C CA . THR A 1 175 ? -6.492 16.664 3.310 1.00 98.38 175 THR A CA 1
ATOM 1424 C C . THR A 1 175 ? -7.800 17.307 2.852 1.00 98.38 175 THR A C 1
ATOM 1426 O O . THR A 1 175 ? -7.782 18.217 2.026 1.00 98.38 175 THR A O 1
ATOM 1429 N N . GLY A 1 176 ? -8.921 16.850 3.409 1.00 98.00 176 GLY A N 1
ATOM 1430 C CA . GLY A 1 176 ? -10.261 17.326 3.071 1.00 98.00 176 GLY A CA 1
ATOM 1431 C C . GLY A 1 176 ? -11.013 16.454 2.065 1.00 98.00 176 GLY A C 1
ATOM 1432 O O . GLY A 1 176 ? -12.241 16.541 2.032 1.00 98.00 176 GLY A O 1
ATOM 1433 N N . ASP A 1 177 ? -10.326 15.587 1.315 1.00 98.50 177 ASP A N 1
ATOM 1434 C CA . ASP A 1 177 ? -10.961 14.701 0.336 1.00 98.50 177 ASP A CA 1
ATOM 1435 C C . ASP A 1 177 ? -11.909 13.697 1.010 1.00 98.50 177 ASP A C 1
ATOM 1437 O O . ASP A 1 177 ? -11.673 13.234 2.128 1.00 98.50 177 ASP A O 1
ATOM 1441 N N . THR A 1 178 ? -12.969 13.317 0.298 1.00 98.25 178 THR A N 1
ATOM 1442 C CA . THR A 1 178 ? -13.821 12.174 0.657 1.00 98.25 178 THR A CA 1
ATOM 1443 C C . THR A 1 178 ? -13.479 11.001 -0.253 1.00 98.25 178 THR A C 1
ATOM 1445 O O . THR A 1 178 ? -13.271 11.180 -1.455 1.00 98.25 178 THR A O 1
ATOM 1448 N N . VAL A 1 179 ? -13.390 9.804 0.319 1.00 97.69 179 VAL A N 1
ATOM 1449 C CA . VAL A 1 179 ? -13.000 8.579 -0.382 1.00 97.69 179 VAL A CA 1
ATOM 1450 C C . VAL A 1 179 ? -14.048 7.495 -0.196 1.00 97.69 179 VAL A C 1
ATOM 1452 O O . VAL A 1 179 ? -14.592 7.332 0.893 1.00 97.69 179 VAL A O 1
ATOM 1455 N N . GLN A 1 180 ? -14.300 6.716 -1.246 1.00 96.81 180 GLN A N 1
ATOM 1456 C CA . GLN A 1 180 ? -15.139 5.519 -1.169 1.00 96.81 180 GLN A CA 1
ATOM 1457 C C . GLN A 1 180 ? -14.331 4.292 -0.725 1.00 96.81 180 GLN A C 1
ATOM 1459 O O . GLN A 1 180 ? -13.122 4.200 -0.960 1.00 96.81 180 GLN A O 1
ATOM 1464 N N . ARG A 1 181 ? -15.006 3.297 -0.137 1.00 96.19 181 ARG A N 1
ATOM 1465 C CA . ARG A 1 181 ? -14.408 1.985 0.171 1.00 96.19 181 ARG A CA 1
ATOM 1466 C C . ARG A 1 181 ? -13.839 1.361 -1.110 1.00 96.19 181 ARG A C 1
ATOM 1468 O O . ARG A 1 181 ? -14.558 1.159 -2.082 1.00 96.19 181 ARG A O 1
ATOM 1475 N N . GLY A 1 182 ? -12.545 1.047 -1.110 1.00 96.12 182 GLY A N 1
ATOM 1476 C CA . GLY A 1 182 ? -11.831 0.496 -2.266 1.00 96.12 182 GLY A CA 1
ATOM 1477 C C . GLY A 1 182 ? -11.263 1.539 -3.237 1.00 96.12 182 GLY A C 1
ATOM 1478 O O . GLY A 1 182 ? -10.547 1.163 -4.168 1.00 96.12 182 GLY A O 1
ATOM 1479 N N . GLN A 1 183 ? -11.508 2.836 -3.022 1.00 97.06 183 GLN A N 1
ATOM 1480 C CA . GLN A 1 183 ? -10.912 3.903 -3.829 1.00 97.06 183 GLN A CA 1
ATOM 1481 C C . GLN A 1 183 ? -9.391 3.927 -3.660 1.00 97.06 183 GLN A C 1
ATOM 1483 O O . GLN A 1 183 ? -8.882 3.757 -2.558 1.00 97.06 183 GLN A O 1
ATOM 1488 N N . ARG A 1 184 ? -8.646 4.167 -4.741 1.00 97.00 184 ARG A N 1
ATOM 1489 C CA . ARG A 1 184 ? -7.180 4.281 -4.710 1.00 97.00 184 ARG A CA 1
ATOM 1490 C C . ARG A 1 184 ? -6.760 5.529 -3.930 1.00 97.00 184 ARG A C 1
ATOM 1492 O O . ARG A 1 184 ? -7.223 6.622 -4.243 1.00 97.00 184 ARG A O 1
ATOM 1499 N N . ILE A 1 185 ? -5.866 5.369 -2.957 1.00 97.50 185 ILE A N 1
ATOM 1500 C CA . ILE A 1 185 ? -5.403 6.463 -2.080 1.00 97.50 185 ILE A CA 1
ATOM 1501 C C . ILE A 1 185 ? -3.913 6.768 -2.226 1.00 97.50 185 ILE A C 1
ATOM 1503 O O . ILE A 1 185 ? -3.466 7.839 -1.826 1.00 97.50 185 ILE A O 1
ATOM 1507 N N . GLY A 1 186 ? -3.139 5.869 -2.827 1.00 95.69 186 GLY A N 1
ATOM 1508 C CA . GLY A 1 186 ? -1.725 6.101 -3.084 1.00 95.69 186 GLY A CA 1
ATOM 1509 C C . GLY A 1 186 ? -1.008 4.868 -3.612 1.00 95.69 186 GLY A C 1
ATOM 1510 O O . GLY A 1 186 ? -1.636 3.856 -3.919 1.00 95.69 186 GLY A O 1
ATOM 1511 N N . ILE A 1 187 ? 0.313 4.968 -3.707 1.00 94.00 187 ILE A N 1
ATOM 1512 C CA . ILE A 1 187 ? 1.203 3.898 -4.162 1.00 94.00 187 ILE A CA 1
ATOM 1513 C C . ILE A 1 187 ? 2.521 3.926 -3.383 1.00 94.00 187 ILE A C 1
ATOM 1515 O O . ILE A 1 187 ? 3.037 5.001 -3.060 1.00 94.00 187 ILE A O 1
ATOM 1519 N N . ILE A 1 188 ? 3.092 2.744 -3.134 1.00 90.94 188 ILE A N 1
ATOM 1520 C CA . ILE A 1 188 ? 4.458 2.576 -2.620 1.00 90.94 188 ILE A CA 1
ATOM 1521 C C . ILE A 1 188 ? 5.299 1.922 -3.718 1.00 90.94 188 ILE A C 1
ATOM 1523 O O . ILE A 1 188 ? 5.249 0.710 -3.899 1.00 90.94 188 ILE A O 1
ATOM 1527 N N . MET A 1 189 ? 6.073 2.688 -4.488 1.00 86.88 189 MET A N 1
ATOM 1528 C CA . MET A 1 189 ? 6.855 2.081 -5.577 1.00 86.88 189 MET A CA 1
ATOM 1529 C C . MET A 1 189 ? 8.077 1.360 -5.006 1.00 86.88 189 MET A C 1
ATOM 1531 O O . MET A 1 189 ? 8.863 1.975 -4.283 1.00 86.88 189 MET A O 1
ATOM 1535 N N . PHE A 1 190 ? 8.252 0.085 -5.361 1.00 77.69 190 PHE A N 1
ATOM 1536 C CA . PHE A 1 190 ? 9.285 -0.796 -4.784 1.00 77.69 190 PHE A CA 1
ATOM 1537 C C . PHE A 1 190 ? 9.176 -0.880 -3.253 1.00 77.69 190 PHE A C 1
ATOM 1539 O O . PHE A 1 190 ? 10.172 -0.930 -2.532 1.00 77.69 190 PHE A O 1
ATOM 1546 N N . GLY A 1 191 ? 7.931 -0.789 -2.779 1.00 65.25 191 GLY A N 1
ATOM 1547 C CA . GLY A 1 191 ? 7.552 -0.810 -1.380 1.00 65.25 191 GLY A CA 1
ATOM 1548 C C . GLY A 1 191 ? 7.633 -2.185 -0.759 1.00 65.25 191 GLY A C 1
ATOM 1549 O O . GLY A 1 191 ? 7.622 -3.188 -1.456 1.00 65.25 191 GLY A O 1
ATOM 1550 N N . SER A 1 192 ? 7.682 -2.198 0.568 1.00 75.75 192 SER A N 1
ATOM 1551 C CA . SER A 1 192 ? 7.706 -3.435 1.343 1.00 75.75 192 SER A CA 1
ATOM 1552 C C . SER A 1 192 ? 6.685 -3.420 2.474 1.00 75.75 192 SER A C 1
ATOM 1554 O O . SER A 1 192 ? 6.238 -4.485 2.852 1.00 75.75 192 SER A O 1
ATOM 1556 N N . LEU A 1 193 ? 6.231 -2.265 2.990 1.00 88.44 193 LEU A N 1
ATOM 1557 C CA . LEU A 1 193 ? 5.421 -2.264 4.211 1.00 88.44 193 LEU A CA 1
ATOM 1558 C C . LEU A 1 193 ? 4.334 -1.189 4.249 1.00 88.44 193 LEU A C 1
ATOM 1560 O O . LEU A 1 193 ? 4.569 -0.010 3.965 1.00 88.44 193 LEU A O 1
ATOM 1564 N N . LEU A 1 194 ? 3.156 -1.598 4.710 1.00 93.44 194 LEU A N 1
ATOM 1565 C CA . LEU A 1 194 ? 2.075 -0.713 5.113 1.00 93.44 194 LEU A CA 1
ATOM 1566 C C . LEU A 1 194 ? 1.695 -0.989 6.565 1.00 93.44 194 LEU A C 1
ATOM 1568 O O . LEU A 1 194 ? 1.427 -2.129 6.938 1.00 93.44 194 LEU A O 1
ATOM 1572 N N . LYS A 1 195 ? 1.612 0.076 7.366 1.00 94.44 195 LYS A N 1
ATOM 1573 C CA . LYS A 1 195 ? 1.033 0.029 8.712 1.00 94.44 195 LYS A CA 1
ATOM 1574 C C . LYS A 1 195 ? -0.384 0.594 8.674 1.00 94.44 195 LYS A C 1
ATOM 1576 O O . LYS A 1 195 ? -0.582 1.725 8.228 1.00 94.44 195 LYS A O 1
ATOM 1581 N N . TYR A 1 196 ? -1.347 -0.177 9.155 1.00 97.00 196 TYR A N 1
ATOM 1582 C CA . TYR A 1 196 ? -2.739 0.221 9.314 1.00 97.00 196 TYR A CA 1
ATOM 1583 C C . TYR A 1 196 ? -3.103 0.255 10.797 1.00 97.00 196 TYR A C 1
ATOM 1585 O O . TYR A 1 196 ? -2.812 -0.679 11.537 1.00 97.00 196 TYR A O 1
ATOM 1593 N N . GLU A 1 197 ? -3.721 1.342 11.240 1.00 96.88 197 GLU A N 1
ATOM 1594 C CA . GLU A 1 197 ? -4.157 1.535 12.621 1.00 96.88 197 GLU A CA 1
ATOM 1595 C C . GLU A 1 197 ? -5.610 2.000 12.619 1.00 96.88 197 GLU A C 1
ATOM 1597 O O . GLU A 1 197 ? -5.950 2.907 11.863 1.00 96.88 197 GLU A O 1
ATOM 1602 N N . ILE A 1 198 ? -6.456 1.425 13.470 1.00 97.31 198 ILE A N 1
ATOM 1603 C CA . ILE A 1 198 ? -7.867 1.807 13.598 1.00 97.31 198 ILE A CA 1
ATOM 1604 C C . ILE A 1 198 ? -8.327 1.751 15.058 1.00 97.31 198 ILE A C 1
ATOM 1606 O O . ILE A 1 198 ? -7.940 0.852 15.807 1.00 97.31 198 ILE A O 1
ATOM 1610 N N . GLU A 1 199 ? -9.140 2.728 15.459 1.00 96.00 199 GLU A N 1
ATOM 1611 C CA . GLU A 1 199 ? -9.803 2.768 16.766 1.00 96.00 199 GLU A CA 1
ATOM 1612 C C . GLU A 1 199 ? -11.000 1.802 16.815 1.00 96.00 199 GLU A C 1
ATOM 1614 O O . GLU A 1 199 ? -11.763 1.668 15.857 1.00 96.00 199 GLU A O 1
ATOM 1619 N N . GLY A 1 200 ? -11.178 1.133 17.949 1.00 90.69 200 GLY A N 1
ATOM 1620 C CA . GLY A 1 200 ? -12.219 0.141 18.205 1.00 90.69 200 GLY A CA 1
ATOM 1621 C C . GLY A 1 200 ? -11.700 -1.292 18.340 1.00 90.69 200 GLY A C 1
ATOM 1622 O O . GLY A 1 200 ? -10.520 -1.593 18.130 1.00 90.69 200 GLY A O 1
ATOM 1623 N N . GLN A 1 201 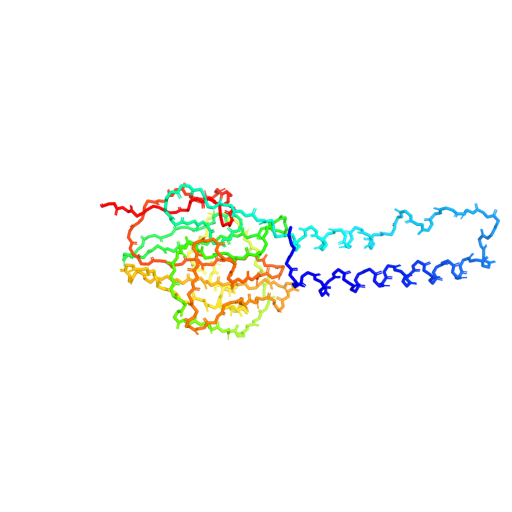? -12.623 -2.183 18.701 1.00 90.38 201 GLN A N 1
ATOM 1624 C CA . GLN A 1 201 ? -12.404 -3.625 18.749 1.00 90.38 201 GLN A CA 1
ATOM 1625 C C . GLN A 1 201 ? -13.020 -4.287 17.516 1.00 90.38 201 GLN A C 1
ATOM 1627 O O . GLN A 1 201 ? -14.133 -3.956 17.096 1.00 90.38 201 GLN A O 1
ATOM 1632 N N . TYR A 1 202 ? -12.273 -5.217 16.931 1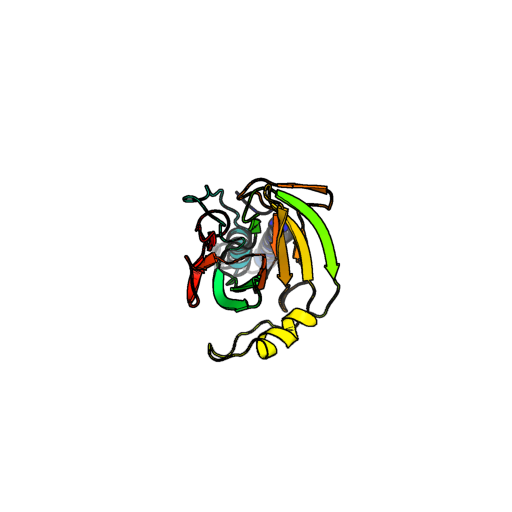.00 94.38 202 TYR A N 1
ATOM 1633 C CA . TYR A 1 202 ? -12.627 -5.858 15.673 1.00 94.38 202 TYR A CA 1
ATOM 1634 C C . TYR A 1 202 ? -12.324 -7.349 15.734 1.00 94.38 202 TYR A C 1
ATOM 1636 O O . TYR A 1 202 ? -11.323 -7.764 16.313 1.00 94.38 202 TYR A O 1
ATOM 1644 N N . GLU A 1 203 ? -13.155 -8.137 15.071 1.00 95.56 203 GLU A N 1
ATOM 1645 C CA . GLU A 1 203 ? -12.822 -9.498 14.687 1.00 95.56 203 GLU A CA 1
ATOM 1646 C C . GLU A 1 203 ? -11.780 -9.458 13.557 1.00 95.56 203 GLU A C 1
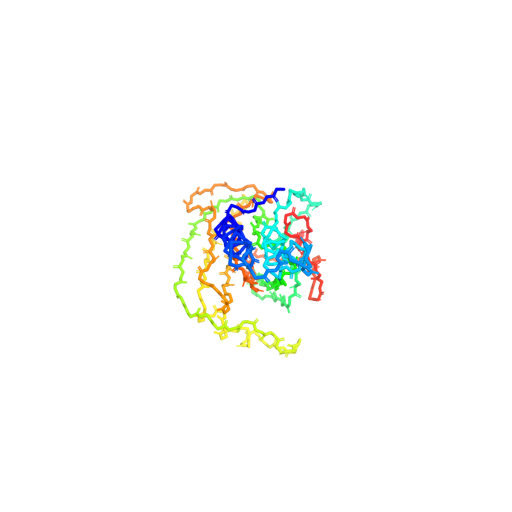ATOM 1648 O O . GLU A 1 203 ? -11.958 -8.755 12.552 1.00 95.56 203 GLU A O 1
ATOM 1653 N N . ILE A 1 204 ? -10.688 -10.207 13.722 1.00 96.00 204 ILE A N 1
ATOM 1654 C CA . ILE A 1 204 ? -9.640 -10.352 12.708 1.00 96.00 204 ILE A CA 1
ATOM 1655 C C . ILE A 1 204 ? -10.077 -11.423 11.704 1.00 96.00 204 ILE A C 1
ATOM 1657 O O . ILE A 1 204 ? -10.051 -12.609 12.013 1.00 96.00 204 ILE A O 1
ATOM 1661 N N . ILE A 1 205 ? -10.457 -11.009 10.493 1.00 96.88 205 ILE A N 1
ATOM 1662 C CA . ILE A 1 205 ? -10.879 -11.936 9.426 1.00 96.88 205 ILE A CA 1
ATOM 1663 C C . ILE A 1 205 ? -9.679 -12.496 8.663 1.00 96.88 205 ILE A C 1
ATOM 1665 O O . ILE A 1 205 ? -9.728 -13.623 8.175 1.00 96.88 205 ILE A O 1
ATOM 1669 N N . LYS A 1 206 ? -8.615 -11.694 8.538 1.00 95.25 206 LYS A N 1
ATOM 1670 C CA . LYS A 1 206 ? -7.345 -12.103 7.935 1.00 95.25 206 LYS A CA 1
ATOM 1671 C C . LYS A 1 206 ? -6.198 -11.868 8.909 1.00 95.25 206 LYS A C 1
ATOM 1673 O O . LYS A 1 206 ? -5.868 -10.722 9.214 1.00 95.25 206 LYS A O 1
ATOM 1678 N N . GLY A 1 207 ? -5.655 -12.966 9.428 1.00 92.25 207 GLY A N 1
ATOM 1679 C CA . GLY A 1 207 ? -4.650 -12.998 10.487 1.00 92.25 207 GLY A CA 1
ATOM 1680 C C . GLY A 1 207 ? -3.215 -13.099 9.974 1.00 92.25 207 GLY A C 1
ATOM 1681 O O . GLY A 1 207 ? -2.954 -13.078 8.774 1.00 92.25 207 GLY A O 1
ATOM 1682 N N . ILE A 1 208 ? -2.269 -13.203 10.911 1.00 93.44 208 ILE A N 1
ATOM 1683 C CA . ILE A 1 208 ? -0.831 -13.303 10.617 1.00 93.44 208 ILE A CA 1
ATOM 1684 C C . ILE A 1 208 ? -0.550 -14.504 9.700 1.00 93.44 208 ILE A C 1
ATOM 1686 O O . ILE A 1 208 ? -1.045 -15.604 9.932 1.00 93.44 208 ILE A O 1
ATOM 1690 N N . GLY A 1 209 ? 0.268 -14.288 8.669 1.00 91.88 209 GLY A N 1
ATOM 1691 C CA . GLY A 1 209 ? 0.646 -15.281 7.663 1.00 91.88 209 GLY A CA 1
ATOM 1692 C C . GLY A 1 209 ? -0.298 -15.353 6.461 1.00 91.88 209 GLY A C 1
ATOM 1693 O O . GLY A 1 209 ? 0.078 -15.914 5.433 1.00 91.88 209 GLY A O 1
ATOM 1694 N N . GLU A 1 210 ? -1.492 -14.760 6.534 1.00 95.88 210 GLU A N 1
ATOM 1695 C CA . GLU A 1 210 ? -2.422 -14.760 5.407 1.00 95.88 210 GLU A CA 1
ATOM 1696 C C . GLU A 1 210 ? -2.098 -13.669 4.383 1.00 95.88 210 GLU A C 1
ATOM 1698 O O . GLU A 1 210 ? -1.807 -12.518 4.722 1.00 95.88 210 GLU A O 1
ATOM 1703 N N . HIS A 1 211 ? -2.211 -14.031 3.102 1.00 97.00 211 HIS A N 1
ATOM 1704 C CA . HIS A 1 211 ? -2.085 -13.094 1.989 1.00 97.00 211 HIS A CA 1
ATOM 1705 C C . HIS A 1 211 ? -3.427 -12.419 1.685 1.00 97.00 211 HIS A C 1
ATOM 1707 O O . HIS A 1 211 ? -4.475 -13.066 1.556 1.00 97.00 211 HIS A O 1
ATOM 1713 N N . VAL A 1 212 ? -3.405 -11.096 1.557 1.00 97.62 212 VAL A N 1
ATOM 1714 C CA . VAL A 1 212 ? -4.573 -10.253 1.314 1.00 97.62 212 VAL A CA 1
ATOM 1715 C C . VAL A 1 212 ? -4.444 -9.474 0.013 1.00 97.62 212 VAL A C 1
ATOM 1717 O O . VAL A 1 212 ? -3.356 -9.152 -0.453 1.00 97.62 212 VAL A O 1
ATOM 1720 N N . LYS A 1 213 ? -5.596 -9.157 -0.586 1.00 97.38 213 LYS A N 1
ATOM 1721 C CA . LYS A 1 213 ? -5.706 -8.346 -1.800 1.00 97.38 213 LYS A CA 1
ATOM 1722 C C . LYS A 1 213 ? -6.396 -7.024 -1.471 1.00 97.38 213 LYS A C 1
ATOM 1724 O O . LYS A 1 213 ? -7.577 -7.022 -1.111 1.00 97.38 213 LYS A O 1
ATOM 1729 N N . SER A 1 214 ? -5.682 -5.912 -1.662 1.00 95.38 214 SER A N 1
ATOM 1730 C CA . SER A 1 214 ? -6.173 -4.533 -1.563 1.00 95.38 214 SER A CA 1
ATOM 1731 C C . SER A 1 214 ? -7.499 -4.360 -2.290 1.00 95.38 214 SER A C 1
ATOM 1733 O O . SER A 1 214 ? -7.651 -4.852 -3.411 1.00 95.38 214 SER A O 1
ATOM 1735 N N . GLY A 1 215 ? -8.458 -3.632 -1.721 1.00 92.25 215 GLY A N 1
ATOM 1736 C CA . GLY A 1 215 ? -9.694 -3.338 -2.457 1.00 92.25 215 GLY A CA 1
ATOM 1737 C C . GLY A 1 215 ? -10.667 -4.512 -2.572 1.00 92.25 215 GLY A C 1
ATOM 1738 O O . GLY A 1 215 ? -11.698 -4.348 -3.217 1.00 92.25 215 GLY A O 1
ATOM 1739 N N . LYS A 1 216 ? -10.321 -5.691 -2.036 1.00 94.88 216 LYS A N 1
ATOM 1740 C CA . LYS A 1 216 ? -11.058 -6.938 -2.256 1.00 94.88 216 LYS A CA 1
ATOM 1741 C C . LYS A 1 216 ? -11.336 -7.677 -0.949 1.00 94.88 216 LYS A C 1
ATOM 1743 O O . LYS A 1 216 ? -12.482 -7.696 -0.522 1.00 94.88 216 LYS A O 1
ATOM 1748 N N . HIS A 1 217 ? -10.313 -8.249 -0.314 1.00 97.75 217 HIS A N 1
ATOM 1749 C CA . HIS A 1 217 ? -10.513 -9.101 0.862 1.00 97.75 217 HIS A CA 1
ATOM 1750 C C . HIS A 1 217 ? -10.890 -8.272 2.095 1.00 97.75 217 HIS A C 1
ATOM 1752 O O . HIS A 1 217 ? -10.274 -7.235 2.356 1.00 97.75 217 HIS A O 1
ATOM 1758 N N . VAL A 1 218 ? -11.855 -8.762 2.876 1.00 97.31 218 VAL A N 1
ATOM 1759 C CA . VAL A 1 218 ? -12.164 -8.231 4.212 1.00 97.31 218 VAL A CA 1
ATOM 1760 C C . VAL A 1 218 ? -11.011 -8.567 5.155 1.00 97.31 218 VAL A C 1
ATOM 1762 O O . VAL A 1 218 ? -10.602 -9.720 5.251 1.00 97.31 218 VAL A O 1
ATOM 1765 N N . LEU A 1 219 ? -10.485 -7.548 5.829 1.00 96.94 219 LEU A N 1
ATOM 1766 C CA . LEU A 1 219 ? -9.413 -7.653 6.817 1.00 96.94 219 LEU A CA 1
ATOM 1767 C C . LEU A 1 219 ? -9.984 -7.715 8.238 1.00 96.94 219 LEU A C 1
ATOM 1769 O O . LEU A 1 219 ? -9.554 -8.545 9.035 1.00 96.94 219 LEU A O 1
ATOM 1773 N N . LEU A 1 220 ? -10.969 -6.861 8.537 1.00 96.50 220 LEU A N 1
ATOM 1774 C CA . LEU A 1 220 ? -11.587 -6.734 9.858 1.00 96.50 220 LEU A CA 1
ATOM 1775 C C . LEU A 1 220 ? -13.112 -6.645 9.760 1.00 96.50 220 LEU A C 1
ATOM 1777 O O . LEU A 1 220 ? -13.648 -6.005 8.846 1.00 96.50 220 LEU A O 1
ATOM 1781 N N . LYS A 1 221 ? -13.804 -7.188 10.762 1.00 94.56 221 LYS A N 1
ATOM 1782 C CA . LYS A 1 221 ? -15.225 -6.918 11.016 1.00 94.56 221 LYS A CA 1
ATOM 1783 C C . LYS A 1 221 ? -15.402 -6.272 12.379 1.00 94.56 221 LYS A C 1
ATOM 1785 O O . LYS A 1 221 ? -14.711 -6.610 13.332 1.00 94.56 221 LYS A O 1
ATOM 1790 N N . ARG A 1 222 ? -16.301 -5.294 12.462 1.00 87.56 222 ARG A N 1
ATOM 1791 C CA . ARG A 1 222 ? -16.616 -4.634 13.731 1.00 87.56 222 ARG A CA 1
ATOM 1792 C C . ARG A 1 222 ? -17.349 -5.633 14.623 1.00 87.56 222 ARG A C 1
ATOM 1794 O O . ARG A 1 222 ? -18.293 -6.260 14.148 1.00 87.56 222 ARG A O 1
ATOM 1801 N N . LEU A 1 223 ? -16.903 -5.776 15.870 1.00 84.38 223 LEU A N 1
ATOM 1802 C CA . LEU A 1 223 ? -17.661 -6.528 16.869 1.00 84.38 223 LEU A CA 1
ATOM 1803 C C . LEU A 1 223 ? -18.962 -5.760 17.132 1.00 84.38 223 LEU A C 1
ATOM 1805 O O . LEU A 1 223 ? -18.918 -4.536 17.299 1.00 84.38 223 LEU A O 1
ATOM 1809 N N . GLN A 1 224 ? -20.093 -6.459 17.031 1.00 61.25 224 GLN A N 1
ATOM 1810 C CA . GLN A 1 224 ? -21.416 -5.898 17.313 1.00 61.25 224 GLN A CA 1
ATOM 1811 C C . GLN A 1 224 ? -21.559 -5.557 18.793 1.00 61.25 224 GLN A C 1
ATOM 1813 O O . GLN A 1 224 ? -20.996 -6.309 19.621 1.00 61.25 224 GLN A O 1
#

Solvent-accessible surface area (backbone atoms only — not comparable to full-atom values): 11851 Å² total; per-residue (Å²): 94,64,43,75,75,33,50,77,50,33,53,58,39,50,52,50,46,53,52,52,50,50,50,49,53,60,65,39,57,82,76,39,83,85,79,65,98,70,74,79,80,82,68,58,70,56,56,56,51,32,51,47,38,56,63,38,29,34,42,70,88,64,68,66,45,82,82,57,35,27,25,36,40,22,23,32,25,73,42,76,48,78,55,96,53,29,35,39,37,33,32,36,29,52,81,86,32,45,42,54,26,19,32,35,46,45,32,38,29,70,37,64,49,80,43,87,49,52,49,48,69,74,75,86,82,66,97,85,68,55,78,74,69,58,43,62,46,67,75,42,18,26,31,35,38,38,34,31,30,34,89,86,69,45,45,34,38,42,35,43,36,26,15,44,84,38,98,37,62,44,72,71,62,52,58,72,39,76,46,48,58,38,36,74,40,28,34,34,50,72,29,34,42,36,41,39,37,35,59,47,65,61,46,74,69,54,49,70,74,39,77,43,42,34,17,24,40,48,30,32,34,74,63,129

Foldseek 3Di:
DFAPVLCVQLVVLVVVLVVVLVVCCVVCVVPPPPPDDPPRPDDDCSVVSNVLSRQQGDDDDEAADDDAFADQFWAFWLDWDDDPQKIKTKGWDDSRTHFWTFGRAWWAWAAKDWDAAAAAADDDDDSPDDPVVNPPQLPHFTWIKTWTAHPVRKIKIKIFGEHNPDPDWDFPDHHGDTHHRLHTGTGHRNGTMMMMMIGGDWDAPHDGGDTHHHSYGHGTHHDD

Nearest PDB structures (foldseek):
  9cmo-assembly1_J  TM=1.402E-01  e=7.222E+00  Human adenovirus 6

Sequence (224 aa):
MFAKEGLYFVIPSIIINVFIISFFNWFYADVYSKFFPYFGWFYSPLFALTAFFIFFFRDPDRKPEGDGIIAPTDGTVTFVKQENGKTTIFIELAASDVHTQRSPVEGKILNVEKIKGAHHPIYFVNTSKSENEYTIPVNKNERIKIDMVDKNGVKMKITQIAGAVARRCRSYVKTGDTVQRGQRIGIIMFGSLLKYEIEGQYEIIKGIGEHVKSGKHVLLKRLQ

Secondary structure (DSSP, 8-state):
-B-GGGHHHHHHHHHHHHHHHHHHHHHHHTT-TTT-TTTTSS--HHHHHHHHHHHHTB----PPPSSSEEPSSSEEEEEEEEETTEEEEEEEPPTTS--EEE-SSSEEEEEEEEE--B--------S---HHHHHHHHHHB-EEEEEEEETTS-EEEEEEE--TT-S-EEES--TT-EE-TT-EEEEETT--EEEEEEES-EEESS-TT-EE-TTTSEEEEE--

pLDDT: mean 85.13, std 15.67, range [35.78, 98.62]